Protein AF-A0A7G9Y7B1-F1 (afdb_monomer_lite)

Sequence (312 aa):
MLQRQGHFDEAEKELRRSIGIDEKIGNERGLAMTLNSLGGVLQRQGHFDEAEKELRRSIGISEKLDDERGLSMVLHSLGGVLKDQGKFDEAEKELRRSIGIREKLDDERGLSMVLHSLGGMLQRQGRFEEADETFRHSIEIGERLEDKLHLAIVHHTRGKALHAWKQFEKAAAELCESFRINESLKKRRGIDIVTPVLIKTLLTLGRADEALDYCQRALKIAPTSSHLLKLRDRLTSPKKISHGTIKRVIPNRWGYLYGFITTDDGDADIYFREGYVGSVSLSDLVVGARVEVEVEHDPTGRWRATNIRLIV

Organism: NCBI:txid2759911

Radius of gyration: 25.48 Å; chains: 1; bounding box: 46×40×79 Å

InterPro domains:
  IPR011990 Tetratricopeptide-like helical domain superfamily [G3DSA:1.25.40.10] (1-143)
  IPR011990 Tetratricopeptide-like helical domain superfamily [G3DSA:1.25.40.10] (144-230)
  IPR011990 Tetratricopeptide-like helical domain superfamily [SSF48452] (8-227)
  IPR012340 Nucleic acid-binding, OB-fold [G3DSA:2.40.50.140] (231-311)
  IPR012340 Nucleic acid-binding, OB-fold [SSF50249] (241-310)
  IPR019734 Tetratricopeptide repeat [PF13181] (201-224)
  IPR019734 Tetratricopeptide repeat [PS50005] (112-145)
  IPR019734 Tetratricopeptide repeat [SM00028] (32-65)
  IPR019734 Tetratricopeptide repeat [SM00028] (72-105)
  IPR019734 Tetratricopeptide repeat [SM00028] (112-145)
  IPR019734 Tetratricopeptide repeat [SM00028] (152-185)
  IPR019734 Tetratricopeptide repeat [SM00028] (199-225)

Structure (mmCIF, N/CA/C/O backbone):
data_AF-A0A7G9Y7B1-F1
#
_entry.id   AF-A0A7G9Y7B1-F1
#
loop_
_atom_site.group_PDB
_atom_site.id
_atom_site.type_symbol
_atom_site.label_atom_id
_atom_site.label_alt_id
_atom_site.label_comp_id
_atom_site.label_asym_id
_atom_site.label_entity_id
_atom_site.label_seq_id
_atom_site.pdbx_PDB_ins_code
_atom_site.Cartn_x
_atom_site.Cartn_y
_atom_site.Cartn_z
_atom_site.occupancy
_atom_site.B_iso_or_equiv
_atom_site.auth_seq_id
_atom_site.auth_comp_id
_atom_site.auth_asym_id
_atom_site.auth_atom_id
_atom_site.pdbx_PDB_model_num
ATOM 1 N N . MET A 1 1 ? 0.278 -20.830 1.544 1.00 53.31 1 MET A N 1
ATOM 2 C CA . MET A 1 1 ? -1.083 -20.276 1.734 1.00 53.31 1 MET A CA 1
ATOM 3 C C . MET A 1 1 ? -1.851 -21.019 2.820 1.00 53.31 1 MET A C 1
ATOM 5 O O . MET A 1 1 ? -2.310 -20.343 3.725 1.00 53.31 1 MET A O 1
ATOM 9 N N . LEU A 1 2 ? -1.890 -22.359 2.811 1.00 61.00 2 LEU A N 1
ATOM 10 C CA . LEU A 1 2 ? -2.608 -23.180 3.807 1.00 61.00 2 LEU A CA 1
ATOM 11 C C . LEU A 1 2 ? -2.314 -22.829 5.279 1.00 61.00 2 LEU A C 1
ATOM 13 O O . LEU A 1 2 ? -3.241 -22.633 6.048 1.00 61.00 2 LEU A O 1
ATOM 17 N N . GLN A 1 3 ? -1.044 -22.647 5.656 1.00 65.75 3 GLN A N 1
ATOM 18 C CA . GLN A 1 3 ? -0.681 -22.288 7.037 1.00 65.75 3 GLN A CA 1
ATOM 19 C C . GLN A 1 3 ? -1.220 -20.912 7.466 1.00 65.75 3 GLN A C 1
ATOM 21 O O . GLN A 1 3 ? -1.636 -20.730 8.601 1.00 65.75 3 GLN A O 1
ATOM 26 N N . ARG A 1 4 ? -1.242 -19.933 6.549 1.00 67.81 4 ARG A N 1
ATOM 27 C CA . ARG A 1 4 ? -1.790 -18.599 6.840 1.00 67.81 4 ARG A CA 1
ATOM 28 C C . ARG A 1 4 ? -3.303 -18.645 7.010 1.00 67.81 4 ARG A C 1
ATOM 30 O O . ARG A 1 4 ? -3.808 -17.951 7.877 1.00 67.81 4 ARG A O 1
ATOM 37 N N . GLN A 1 5 ? -3.977 -19.456 6.196 1.00 70.19 5 GLN A N 1
ATOM 38 C CA . GLN A 1 5 ? -5.416 -19.668 6.299 1.00 70.19 5 GLN A CA 1
ATOM 39 C C . GLN A 1 5 ? -5.773 -20.328 7.637 1.00 70.19 5 GLN A C 1
ATOM 41 O O . GLN A 1 5 ? -6.590 -19.786 8.366 1.00 70.19 5 GLN A O 1
ATOM 46 N N . GLY A 1 6 ? -5.057 -21.393 8.024 1.00 73.62 6 GLY A N 1
ATOM 47 C CA . GLY A 1 6 ? -5.276 -22.071 9.307 1.00 73.62 6 GLY A CA 1
ATOM 48 C C . GLY A 1 6 ? -5.118 -21.152 10.524 1.00 73.62 6 GLY A C 1
ATOM 49 O O . GLY A 1 6 ? -5.922 -21.215 11.446 1.00 73.62 6 GLY A O 1
ATOM 50 N N . HIS A 1 7 ? -4.156 -20.222 10.501 1.00 83.19 7 HIS A N 1
ATOM 51 C CA . HIS A 1 7 ? -4.017 -19.231 11.574 1.00 83.19 7 HIS A CA 1
ATOM 52 C C . HIS A 1 7 ? -5.167 -18.215 11.635 1.00 83.19 7 HIS A C 1
ATOM 54 O O . HIS A 1 7 ? -5.464 -17.712 12.717 1.00 83.19 7 HIS A O 1
ATOM 60 N N . PHE A 1 8 ? -5.798 -17.877 10.505 1.00 88.00 8 PHE A N 1
ATOM 61 C CA . PHE A 1 8 ? -6.963 -16.989 10.516 1.00 88.00 8 PHE A CA 1
ATOM 62 C C . PHE A 1 8 ? -8.204 -17.700 11.047 1.00 88.00 8 PHE A C 1
ATOM 64 O O . PHE A 1 8 ? -8.924 -17.100 11.837 1.00 88.00 8 PHE A O 1
ATOM 71 N N . ASP A 1 9 ? -8.393 -18.973 10.705 1.00 89.62 9 ASP A N 1
ATOM 72 C CA . ASP A 1 9 ? -9.524 -19.767 11.194 1.00 89.62 9 ASP A CA 1
ATOM 73 C C . ASP A 1 9 ? -9.426 -20.001 12.716 1.00 89.62 9 ASP A C 1
ATOM 75 O O . ASP A 1 9 ? -10.411 -19.874 13.447 1.00 89.62 9 ASP A O 1
ATOM 79 N N . GLU A 1 10 ? -8.218 -20.266 13.229 1.00 91.69 10 GLU A N 1
ATOM 80 C CA . GLU A 1 10 ? -7.956 -20.330 14.674 1.00 91.69 10 GLU A CA 1
ATOM 81 C C . GLU A 1 10 ? -8.205 -18.981 15.364 1.00 91.69 10 GLU A C 1
ATOM 83 O O . GLU A 1 10 ? -8.871 -18.929 16.401 1.00 91.69 10 GLU A O 1
ATOM 88 N N . ALA A 1 11 ? -7.714 -17.880 14.783 1.00 93.44 11 ALA A N 1
ATOM 89 C CA . ALA A 1 11 ? -7.926 -16.542 15.331 1.00 93.44 11 ALA A CA 1
ATOM 90 C C . ALA A 1 11 ? -9.413 -16.165 15.364 1.00 93.44 11 ALA A C 1
ATOM 92 O O . ALA A 1 11 ? -9.884 -15.622 16.361 1.00 93.44 11 ALA A O 1
ATOM 93 N N . GLU A 1 12 ? -10.164 -16.477 14.306 1.00 96.19 12 GLU A N 1
ATOM 94 C CA . GLU A 1 12 ? -11.607 -16.252 14.243 1.00 96.19 12 GLU A CA 1
ATOM 95 C C . GLU A 1 12 ? -12.329 -17.004 15.368 1.00 96.19 12 GLU A C 1
ATOM 97 O O . GLU A 1 12 ? -13.133 -16.416 16.096 1.00 96.19 12 GLU A O 1
ATOM 102 N N . LYS A 1 13 ? -12.004 -18.288 15.560 1.00 96.00 13 LYS A N 1
ATOM 103 C CA . LYS A 1 13 ? -12.598 -19.122 16.610 1.00 96.00 13 LYS A CA 1
ATOM 104 C C . LYS A 1 13 ? -12.366 -18.543 18.007 1.00 96.00 13 LYS A C 1
ATOM 106 O O . LYS A 1 13 ? -13.313 -18.451 18.792 1.00 96.00 13 LYS A O 1
ATOM 111 N N . GLU A 1 14 ? -11.136 -18.144 18.322 1.00 97.19 14 GLU A N 1
ATOM 112 C CA . GLU A 1 14 ? -10.817 -17.564 19.632 1.00 97.19 14 GLU A CA 1
ATOM 113 C C . GLU A 1 14 ? -11.477 -16.191 19.828 1.00 97.19 14 GLU A C 1
ATOM 115 O O . GLU A 1 14 ? -11.996 -15.910 20.910 1.00 97.19 14 GLU A O 1
ATOM 120 N N . LEU A 1 15 ? -11.564 -15.362 18.782 1.00 97.44 15 LEU A N 1
ATOM 121 C CA . LEU A 1 15 ? -12.273 -14.080 18.844 1.00 97.44 15 LEU A CA 1
ATOM 122 C C . LEU A 1 15 ? -13.775 -14.270 19.085 1.00 97.44 15 LEU A C 1
ATOM 124 O O . LEU A 1 15 ? -14.339 -13.605 19.951 1.00 97.44 15 LEU A O 1
ATOM 128 N N . ARG A 1 16 ? -14.423 -15.222 18.401 1.00 97.81 16 ARG A N 1
ATOM 129 C CA . ARG A 1 16 ? -15.841 -15.552 18.641 1.00 97.81 16 ARG A CA 1
ATOM 130 C C . ARG A 1 16 ? -16.079 -16.070 20.062 1.00 97.81 16 ARG A C 1
ATOM 132 O O . ARG A 1 16 ? -17.091 -15.736 20.678 1.00 97.81 16 ARG A O 1
ATOM 139 N N . ARG A 1 17 ? -15.137 -16.835 20.622 1.00 96.88 17 ARG A N 1
A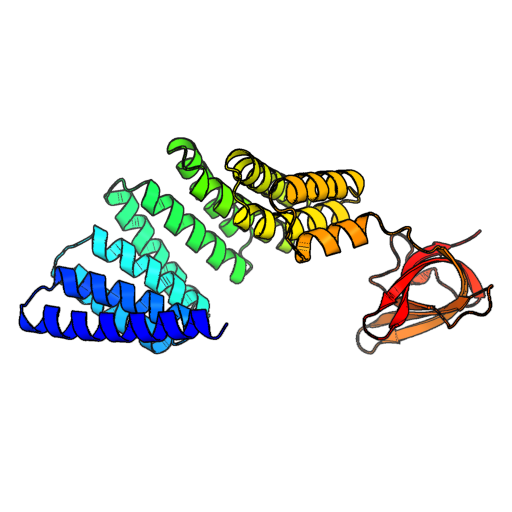TOM 140 C CA . ARG A 1 17 ? -15.185 -17.247 22.033 1.00 96.88 17 ARG A CA 1
ATOM 141 C C . ARG A 1 17 ? -15.053 -16.049 22.974 1.00 96.88 17 ARG A C 1
ATOM 143 O O . ARG A 1 17 ? -15.808 -15.974 23.940 1.00 96.88 17 ARG A O 1
ATOM 150 N N . SER A 1 18 ? -14.129 -15.128 22.693 1.00 96.38 18 SER A N 1
ATOM 151 C CA . SER A 1 18 ? -13.940 -13.909 23.488 1.00 96.38 18 SER A CA 1
ATOM 152 C C . SER A 1 18 ? -15.189 -13.030 23.474 1.00 96.38 18 SER A C 1
ATOM 154 O O . SER A 1 18 ? -15.619 -12.602 24.538 1.00 96.38 18 SER A O 1
ATOM 156 N N . ILE A 1 19 ? -15.843 -12.867 22.316 1.00 97.25 19 ILE A N 1
ATOM 157 C CA . ILE A 1 19 ? -17.134 -12.167 22.194 1.00 97.25 19 ILE A CA 1
ATOM 158 C C . ILE A 1 19 ? -18.161 -12.752 23.169 1.00 97.25 19 ILE A C 1
ATOM 160 O O . ILE A 1 19 ? -18.750 -12.018 23.957 1.00 97.25 19 ILE A O 1
ATOM 164 N N . GLY A 1 20 ? -18.327 -14.079 23.177 1.00 96.06 20 GLY A N 1
ATOM 165 C CA . GLY A 1 20 ? -19.278 -14.736 24.076 1.00 96.06 20 GLY A CA 1
ATOM 166 C C . GLY A 1 20 ? -18.917 -14.628 25.564 1.00 96.06 20 GLY A C 1
ATOM 167 O O . GLY A 1 20 ? -19.792 -14.783 26.414 1.00 96.06 20 GLY A O 1
ATOM 168 N N . ILE A 1 21 ? -17.648 -14.387 25.908 1.00 97.00 21 ILE A N 1
ATOM 169 C CA . ILE A 1 21 ? -17.223 -14.106 27.287 1.00 97.00 21 ILE A CA 1
ATOM 170 C C . ILE A 1 21 ? -17.529 -12.651 27.637 1.00 97.00 21 ILE A C 1
ATOM 172 O O . ILE A 1 21 ? -18.183 -12.420 28.652 1.00 97.00 21 ILE A O 1
ATOM 176 N N . ASP A 1 22 ? -17.114 -11.702 26.794 1.00 96.56 22 ASP A N 1
ATOM 177 C CA . ASP A 1 22 ? -17.337 -10.267 26.992 1.00 96.56 22 ASP A CA 1
ATOM 178 C C . ASP A 1 22 ? -18.834 -9.948 27.141 1.00 96.56 22 ASP A C 1
ATOM 180 O O . ASP A 1 22 ? -19.217 -9.192 28.034 1.00 96.56 22 ASP A O 1
ATOM 184 N N . GLU A 1 23 ? -19.692 -10.596 26.345 1.00 95.50 23 GLU A N 1
ATOM 185 C CA . GLU A 1 23 ? -21.154 -10.507 26.459 1.00 95.50 23 GLU A CA 1
ATOM 186 C C . GLU A 1 23 ? -21.675 -11.003 27.817 1.00 95.50 23 GLU A C 1
ATOM 188 O O . GLU A 1 23 ? -22.530 -10.359 28.422 1.00 95.50 23 GLU A O 1
ATOM 193 N N . LYS A 1 24 ? -21.156 -12.128 28.328 1.00 96.81 24 LYS A N 1
ATOM 194 C CA . LYS A 1 24 ? -21.597 -12.711 29.610 1.00 96.81 24 LYS A CA 1
ATOM 195 C C . LYS A 1 24 ? -21.188 -11.876 30.815 1.00 96.81 24 LYS A C 1
ATOM 197 O O . LYS A 1 24 ? -21.917 -11.852 31.802 1.00 96.81 24 LYS A O 1
ATOM 202 N N . ILE A 1 25 ? -20.018 -11.245 30.755 1.00 96.50 25 ILE A N 1
ATOM 203 C CA . ILE A 1 25 ? -19.483 -10.442 31.862 1.00 96.50 25 ILE A CA 1
ATOM 204 C C . ILE A 1 25 ? -19.845 -8.953 31.746 1.00 96.50 25 ILE A C 1
ATOM 206 O O . ILE A 1 25 ? -19.483 -8.179 32.627 1.00 96.50 25 ILE A O 1
ATOM 210 N N . GLY A 1 26 ? -20.534 -8.544 30.673 1.00 95.44 26 GLY A N 1
ATOM 211 C CA . GLY A 1 26 ? -20.923 -7.150 30.436 1.00 95.44 26 GLY A CA 1
ATOM 212 C C . GLY A 1 26 ? -19.754 -6.220 30.087 1.00 95.44 26 GLY A C 1
ATOM 213 O O . GLY A 1 26 ? -19.837 -5.016 30.321 1.00 95.44 26 GLY A O 1
ATOM 214 N N . ASN A 1 27 ? -18.655 -6.747 29.539 1.00 96.50 27 ASN A N 1
ATOM 215 C CA . ASN A 1 27 ? -17.491 -5.954 29.139 1.00 96.50 27 ASN A CA 1
ATOM 216 C C . ASN A 1 27 ? -17.717 -5.307 27.764 1.00 96.50 27 ASN A C 1
ATOM 218 O O . ASN A 1 27 ? -17.160 -5.743 26.758 1.00 96.50 27 ASN A O 1
ATOM 222 N N . GLU A 1 28 ? -18.545 -4.262 27.704 1.00 96.94 28 GLU A N 1
ATOM 223 C CA . GLU A 1 28 ? -18.918 -3.621 26.433 1.00 96.94 28 GLU A CA 1
ATOM 224 C C . GLU A 1 28 ? -17.702 -3.054 25.678 1.00 96.94 28 GLU A C 1
ATOM 226 O O . GLU A 1 28 ? -17.595 -3.206 24.460 1.00 96.94 28 GLU A O 1
ATOM 231 N N . ARG A 1 29 ? -16.729 -2.467 26.388 1.00 95.62 29 ARG A N 1
ATOM 232 C CA . ARG A 1 29 ? -15.517 -1.933 25.749 1.00 95.62 29 ARG A CA 1
ATOM 233 C C . ARG A 1 29 ? -14.653 -3.038 25.138 1.00 95.62 29 ARG A C 1
ATOM 235 O O . ARG A 1 29 ? -14.202 -2.899 24.001 1.00 95.62 29 ARG A O 1
ATOM 242 N N . GLY A 1 30 ? -14.437 -4.134 25.869 1.00 96.38 30 GLY A N 1
ATOM 243 C CA . GLY A 1 30 ? -13.725 -5.303 25.346 1.00 96.38 30 GLY A CA 1
ATOM 244 C C . GLY A 1 30 ? -14.455 -5.930 24.164 1.00 96.38 30 GLY A C 1
ATOM 245 O O . GLY A 1 30 ? -13.829 -6.197 23.142 1.00 96.38 30 GLY A O 1
ATOM 246 N N . LEU A 1 31 ? -15.784 -6.032 24.244 1.00 98.12 31 LEU A N 1
ATOM 247 C CA . LEU A 1 31 ? -16.619 -6.526 23.155 1.00 98.12 31 LEU A CA 1
ATOM 248 C C . LEU A 1 31 ? -16.410 -5.717 21.866 1.00 98.12 31 LEU A C 1
ATOM 250 O O . LEU A 1 31 ? -16.172 -6.311 20.817 1.00 98.12 31 LEU A O 1
ATOM 254 N N . ALA A 1 32 ? -16.430 -4.381 21.930 1.00 98.12 32 ALA A N 1
ATOM 255 C CA . ALA A 1 32 ? -16.155 -3.532 20.767 1.00 98.12 32 ALA A CA 1
ATOM 256 C C . ALA A 1 32 ? -14.756 -3.798 20.173 1.00 98.12 32 ALA A C 1
ATOM 258 O O . ALA A 1 32 ? -14.610 -4.015 18.970 1.00 98.12 32 ALA A O 1
ATOM 259 N N . MET A 1 33 ? -13.717 -3.871 21.010 1.00 97.62 33 MET A N 1
ATOM 260 C CA . MET A 1 33 ? -12.350 -4.156 20.549 1.00 97.62 33 MET A CA 1
ATOM 261 C C . MET A 1 33 ? -12.215 -5.546 19.903 1.00 97.62 33 MET A C 1
ATOM 263 O O . MET A 1 33 ? -11.528 -5.702 18.884 1.00 97.62 33 MET A O 1
ATOM 267 N N . THR A 1 34 ? -12.876 -6.554 20.472 1.00 97.88 34 THR A N 1
ATOM 268 C CA . THR A 1 34 ? -12.883 -7.927 19.958 1.00 97.88 34 THR A CA 1
ATOM 269 C C . THR A 1 34 ? -13.630 -8.010 18.626 1.00 97.88 34 THR A C 1
ATOM 271 O O . THR A 1 34 ? -13.127 -8.621 17.682 1.00 97.88 34 THR A O 1
ATOM 274 N N . LEU A 1 35 ? -14.776 -7.335 18.502 1.00 98.69 35 LEU A N 1
ATOM 275 C CA . LEU A 1 35 ? -15.540 -7.222 17.256 1.00 98.69 35 LEU A CA 1
ATOM 276 C C . LEU A 1 35 ? -14.740 -6.528 16.148 1.00 98.69 35 LEU A C 1
ATOM 278 O O . LEU A 1 35 ? -14.708 -7.014 15.018 1.00 98.69 35 LEU A O 1
ATOM 282 N N . ASN A 1 36 ? -14.023 -5.447 16.471 1.00 98.38 36 ASN A N 1
ATOM 283 C CA . ASN A 1 36 ? -13.120 -4.792 15.524 1.00 98.38 36 ASN A CA 1
ATOM 284 C C . ASN A 1 36 ? -12.029 -5.750 15.017 1.00 98.38 36 ASN A C 1
ATOM 286 O O . ASN A 1 36 ? -11.746 -5.839 13.820 1.00 98.38 36 ASN A O 1
ATOM 290 N N . SER A 1 37 ? -11.437 -6.511 15.939 1.00 98.12 37 SER A N 1
ATOM 291 C CA . SER A 1 37 ? -10.407 -7.501 15.616 1.00 98.12 37 SER A CA 1
ATOM 292 C C . SER A 1 37 ? -10.958 -8.628 14.737 1.00 98.12 37 SER A C 1
ATOM 294 O O . SER A 1 37 ? -10.293 -9.036 13.781 1.00 98.12 37 SER A O 1
ATOM 296 N N . LEU A 1 38 ? -12.183 -9.089 15.016 1.00 98.31 38 LEU A N 1
ATOM 297 C CA . LEU A 1 38 ? -12.888 -10.086 14.211 1.00 98.31 38 LEU A CA 1
ATOM 298 C C . LEU A 1 38 ? -13.158 -9.563 12.799 1.00 98.31 38 LEU A C 1
ATOM 300 O O . LEU A 1 38 ? -12.845 -10.259 11.836 1.00 98.31 38 LEU A O 1
ATOM 304 N N . GLY A 1 39 ? -13.617 -8.316 12.663 1.00 98.06 39 GLY A N 1
ATOM 305 C CA . GLY A 1 39 ? -13.779 -7.660 11.365 1.00 98.06 39 GLY A CA 1
ATOM 306 C C . GLY A 1 39 ? -12.496 -7.681 10.526 1.00 98.06 39 GLY A C 1
ATOM 307 O O . GLY A 1 39 ? -12.521 -8.054 9.355 1.00 98.06 39 GLY A O 1
ATOM 308 N N . GLY A 1 40 ? -11.343 -7.380 11.134 1.00 96.94 40 GLY A N 1
ATOM 309 C CA . GLY A 1 40 ? -10.046 -7.448 10.450 1.00 96.94 40 GLY A CA 1
ATOM 310 C C . GLY A 1 40 ? -9.590 -8.869 10.077 1.00 96.94 40 GLY A C 1
ATOM 311 O O . GLY A 1 40 ? -8.868 -9.049 9.091 1.00 96.94 40 GLY A O 1
ATOM 312 N N . VAL A 1 41 ? -9.976 -9.896 10.842 1.00 97.31 41 VAL A N 1
ATOM 313 C CA . VAL A 1 41 ? -9.720 -11.307 10.488 1.00 97.31 41 VAL A CA 1
ATOM 314 C C . VAL A 1 41 ? -10.605 -11.736 9.318 1.00 97.31 41 VAL A C 1
ATOM 316 O O . VAL A 1 41 ? -10.068 -12.205 8.313 1.00 97.31 41 VAL A O 1
ATOM 319 N N . LEU A 1 42 ? -11.907 -11.460 9.396 1.00 97.62 42 LEU A N 1
ATOM 320 C CA . LEU A 1 42 ? -12.885 -11.758 8.348 1.00 97.62 42 LEU A CA 1
ATOM 321 C C . LEU A 1 42 ? -12.528 -11.067 7.026 1.00 97.62 42 LEU A C 1
ATOM 323 O O . LEU A 1 42 ? -12.539 -11.702 5.971 1.00 97.62 42 LEU A O 1
ATOM 327 N N . GLN A 1 43 ? -12.090 -9.803 7.070 1.00 96.81 43 GLN A N 1
ATOM 328 C CA . GLN A 1 43 ? -11.582 -9.096 5.890 1.00 96.81 43 GLN A CA 1
ATOM 329 C C . GLN A 1 43 ? -10.413 -9.845 5.234 1.00 96.81 43 GLN A C 1
ATOM 331 O O . GLN A 1 43 ? -10.356 -9.958 4.011 1.00 96.81 43 GLN A O 1
ATOM 336 N N . ARG A 1 44 ? -9.471 -10.377 6.025 1.00 94.75 44 ARG A N 1
ATOM 337 C CA . ARG A 1 44 ? -8.312 -11.123 5.501 1.00 94.75 44 ARG A CA 1
ATOM 338 C C . ARG A 1 44 ? -8.678 -12.500 4.951 1.00 94.75 44 ARG A C 1
ATOM 340 O O . ARG A 1 44 ? -7.959 -12.983 4.078 1.00 94.75 44 ARG A O 1
ATOM 347 N N . GLN A 1 45 ? -9.765 -13.102 5.430 1.00 94.31 45 GLN A N 1
ATOM 348 C CA . GLN A 1 45 ? -10.350 -14.321 4.862 1.00 94.31 45 GLN A CA 1
ATOM 349 C C . GLN A 1 45 ? -11.207 -14.037 3.613 1.00 94.31 45 GLN A C 1
ATOM 351 O O . GLN A 1 45 ? -11.503 -14.962 2.864 1.00 94.31 45 GLN A O 1
ATOM 356 N N . GLY A 1 46 ? -11.564 -12.774 3.350 1.00 94.62 46 GLY A N 1
ATOM 357 C CA . GLY A 1 46 ? -12.434 -12.374 2.240 1.00 94.62 46 GLY A CA 1
ATOM 358 C C . GLY A 1 46 ? -13.930 -12.394 2.576 1.00 94.62 46 GLY A C 1
ATOM 359 O O . GLY A 1 46 ? -14.756 -12.199 1.689 1.00 94.62 46 GLY A O 1
ATOM 360 N N . HIS A 1 47 ? -14.296 -12.595 3.845 1.00 97.38 47 HIS A N 1
ATOM 361 C CA . HIS A 1 47 ? -15.678 -12.568 4.332 1.00 97.38 47 HIS A CA 1
ATOM 362 C C . HIS A 1 47 ? -16.124 -11.122 4.605 1.00 97.38 47 HIS A C 1
ATOM 364 O O . HIS A 1 47 ? -16.342 -10.720 5.749 1.00 97.38 47 HIS A O 1
ATOM 370 N N . PHE A 1 48 ? -16.200 -10.303 3.554 1.00 97.44 48 PHE A N 1
ATOM 371 C CA . PHE A 1 48 ? -16.383 -8.857 3.702 1.00 97.44 48 PHE A CA 1
ATOM 372 C C . PHE A 1 48 ? -17.734 -8.454 4.311 1.00 97.44 48 PHE A C 1
ATOM 374 O O . PHE A 1 48 ? -17.769 -7.541 5.131 1.00 97.44 48 PHE A O 1
ATOM 381 N N . ASP A 1 49 ? -18.822 -9.149 3.975 1.00 98.25 49 ASP A N 1
ATOM 382 C CA . ASP A 1 49 ? -20.157 -8.821 4.498 1.00 98.25 49 ASP A CA 1
ATOM 383 C C . ASP A 1 49 ? -20.280 -9.135 5.996 1.00 98.25 49 ASP A C 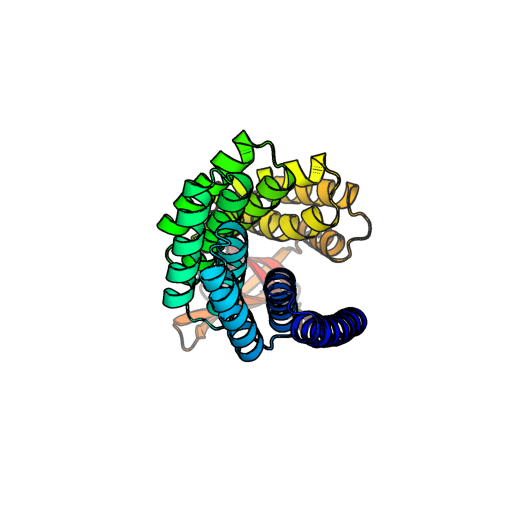1
ATOM 385 O O . ASP A 1 49 ? -20.848 -8.355 6.762 1.00 98.25 49 ASP A O 1
ATOM 389 N N . GLU A 1 50 ? -19.689 -10.249 6.442 1.00 98.25 50 GLU A N 1
ATOM 390 C CA . GLU A 1 50 ? -19.587 -10.552 7.872 1.00 98.25 50 GLU A CA 1
ATOM 391 C C . GLU A 1 50 ? -18.681 -9.543 8.583 1.00 98.25 50 GLU A C 1
ATOM 393 O O . GLU A 1 50 ? -19.041 -9.048 9.649 1.00 98.25 50 GLU A O 1
ATOM 398 N N . ALA A 1 51 ? -17.545 -9.176 7.980 1.00 98.50 51 ALA A N 1
ATOM 399 C CA . ALA A 1 51 ? -16.651 -8.168 8.542 1.00 98.50 51 ALA A CA 1
ATOM 400 C C . ALA A 1 51 ? -17.370 -6.828 8.751 1.00 98.50 51 ALA A C 1
ATOM 402 O O . ALA A 1 51 ? -17.285 -6.245 9.830 1.00 98.50 51 ALA A O 1
ATOM 403 N N . GLU A 1 52 ? -18.115 -6.358 7.747 1.00 98.69 52 GLU A N 1
ATOM 404 C CA . GLU A 1 52 ? -18.918 -5.139 7.840 1.00 98.69 52 GLU A CA 1
ATOM 405 C C . GLU A 1 52 ? -19.928 -5.221 8.992 1.00 98.69 52 GLU A C 1
ATOM 407 O O . GLU A 1 52 ? -20.028 -4.284 9.788 1.00 98.69 52 GLU A O 1
ATOM 412 N N . LYS A 1 53 ? -20.649 -6.341 9.120 1.00 98.62 53 LYS A N 1
ATOM 413 C CA . LYS A 1 53 ? -21.638 -6.541 10.186 1.00 98.62 53 LYS A CA 1
ATOM 414 C C . LYS A 1 53 ? -21.013 -6.431 11.579 1.00 98.62 53 LYS A C 1
ATOM 416 O O . LYS A 1 53 ? -21.535 -5.699 12.423 1.00 98.62 53 LYS A O 1
ATOM 421 N N . GLU A 1 54 ? -19.904 -7.126 11.821 1.00 98.56 54 GLU A N 1
ATOM 422 C CA . GLU A 1 54 ? -19.233 -7.107 13.128 1.00 98.56 54 GLU A CA 1
ATOM 423 C C . GLU A 1 54 ? -18.625 -5.726 13.435 1.00 98.56 54 GLU A C 1
ATOM 425 O O . GLU A 1 54 ? -18.716 -5.238 14.565 1.00 98.56 54 GLU A O 1
ATOM 430 N N . LEU A 1 55 ? -18.092 -5.030 12.423 1.00 98.75 55 LEU A N 1
ATOM 431 C CA . LEU A 1 55 ? -17.576 -3.666 12.573 1.00 98.75 55 LEU A CA 1
ATOM 432 C C . LEU A 1 55 ? -18.690 -2.660 12.879 1.00 98.75 55 LEU A C 1
ATOM 434 O O . LEU A 1 55 ? -18.530 -1.840 13.780 1.00 98.75 55 LEU A O 1
ATOM 438 N N . ARG A 1 56 ? -19.851 -2.747 12.215 1.00 98.75 56 ARG A N 1
ATOM 439 C CA . ARG A 1 56 ? -21.015 -1.899 12.538 1.00 98.75 56 ARG A CA 1
ATOM 440 C C . ARG A 1 56 ? -21.549 -2.167 13.945 1.00 98.75 56 ARG A C 1
ATOM 442 O O . ARG A 1 56 ? -21.944 -1.228 14.633 1.00 98.75 56 ARG A O 1
ATOM 449 N N . ARG A 1 57 ? -21.501 -3.418 14.413 1.00 98.56 57 ARG A N 1
ATOM 450 C CA . ARG A 1 57 ? -21.818 -3.752 15.808 1.00 98.56 57 ARG A CA 1
ATOM 451 C C . ARG A 1 57 ? -20.842 -3.081 16.780 1.00 98.56 57 ARG A C 1
ATOM 453 O O . ARG A 1 57 ? -21.277 -2.499 17.770 1.00 98.56 57 ARG A O 1
ATOM 460 N N . SER A 1 58 ? -19.544 -3.117 16.482 1.00 98.62 58 SER A N 1
ATOM 461 C CA . SER A 1 58 ? -18.531 -2.411 17.272 1.00 98.62 58 SER A CA 1
ATOM 462 C C . SER A 1 58 ? -18.727 -0.891 17.257 1.00 98.62 58 SER A C 1
ATOM 464 O O . SER A 1 58 ? -18.546 -0.279 18.304 1.00 98.62 58 SER A O 1
ATOM 466 N N . ILE A 1 59 ? -19.119 -0.286 16.126 1.00 98.69 59 ILE A N 1
ATOM 467 C CA . ILE A 1 59 ? -19.454 1.150 16.042 1.00 98.69 59 ILE A CA 1
ATOM 468 C C . ILE A 1 59 ? -20.550 1.495 17.044 1.00 98.69 59 ILE A C 1
ATOM 470 O O . ILE A 1 59 ? -20.348 2.380 17.868 1.00 98.69 59 ILE A O 1
ATOM 474 N N . GLY A 1 60 ? -21.672 0.767 17.016 1.00 98.56 60 GLY A N 1
ATOM 475 C CA . GLY A 1 60 ? -22.806 1.057 17.896 1.00 98.56 60 GLY A CA 1
ATOM 476 C C . GLY A 1 60 ? -22.455 0.955 19.383 1.00 98.56 60 GLY A C 1
ATOM 477 O O . GLY A 1 60 ? -22.940 1.744 20.189 1.00 98.56 60 GLY A O 1
ATOM 478 N N . ILE A 1 61 ? -21.568 0.025 19.754 1.00 98.56 61 ILE A N 1
ATOM 479 C CA . ILE A 1 61 ? -21.077 -0.079 21.133 1.00 98.56 61 ILE A CA 1
ATOM 480 C C . ILE A 1 61 ? -20.156 1.098 21.477 1.00 98.56 61 ILE A C 1
ATOM 482 O O . ILE A 1 61 ? -20.327 1.709 22.527 1.00 98.56 61 ILE A O 1
ATOM 486 N N . SER A 1 62 ? -19.200 1.446 20.610 1.00 98.50 62 SER A N 1
ATOM 487 C CA . SER A 1 62 ? -18.307 2.586 20.852 1.00 98.50 62 SER A CA 1
ATOM 488 C C . SER A 1 62 ? -19.062 3.915 20.939 1.00 98.50 62 SER A C 1
ATOM 490 O O . SER A 1 62 ? -18.718 4.734 21.783 1.00 98.50 62 SER A O 1
ATOM 492 N N . GLU A 1 63 ? -20.105 4.111 20.125 1.00 98.31 63 GLU A N 1
ATOM 493 C CA . GLU A 1 63 ? -20.999 5.275 20.199 1.00 98.31 63 GLU A CA 1
ATOM 494 C C . GLU A 1 63 ? -21.783 5.304 21.514 1.00 98.31 63 GLU A C 1
ATOM 496 O O . GLU A 1 63 ? -21.822 6.335 22.171 1.00 98.31 63 GLU A O 1
ATOM 501 N N . LYS A 1 64 ? -22.353 4.171 21.947 1.00 98.25 64 LYS A N 1
ATOM 502 C CA . LYS A 1 64 ? -23.070 4.075 23.231 1.00 98.25 64 LYS A CA 1
ATOM 503 C C . LYS A 1 64 ? -22.179 4.404 24.436 1.00 98.25 64 LYS A C 1
ATOM 505 O O . LYS A 1 64 ? -22.673 4.900 25.444 1.00 98.25 64 LYS A O 1
ATOM 510 N N . LEU A 1 65 ? -20.893 4.070 24.350 1.00 97.88 65 LEU A N 1
ATOM 511 C CA . LEU A 1 65 ? -19.909 4.284 25.413 1.00 97.88 65 LEU A CA 1
ATOM 512 C C . LEU A 1 65 ? -19.209 5.649 25.344 1.00 97.88 65 LEU A C 1
ATOM 514 O O . LEU A 1 65 ? -18.345 5.901 26.183 1.00 97.88 65 LEU A O 1
ATOM 518 N N . ASP A 1 66 ? -19.504 6.474 24.334 1.00 97.69 66 ASP A N 1
ATOM 519 C CA . ASP A 1 66 ? -18.747 7.691 24.014 1.00 97.69 66 ASP A CA 1
ATOM 520 C C . ASP A 1 66 ? -17.218 7.443 23.890 1.00 97.69 66 ASP A C 1
ATOM 522 O O . ASP A 1 66 ? -16.391 8.315 24.165 1.00 97.69 66 ASP A O 1
ATOM 526 N N . ASP A 1 67 ? -16.802 6.241 23.456 1.00 97.75 67 ASP A N 1
ATOM 527 C CA . ASP A 1 67 ? -15.387 5.893 23.241 1.00 97.75 67 ASP A CA 1
ATOM 528 C C . ASP A 1 67 ? -14.925 6.404 21.871 1.00 97.75 67 ASP A C 1
ATOM 530 O O . ASP A 1 67 ? -14.802 5.640 20.911 1.00 97.75 67 ASP A O 1
ATOM 534 N N . GLU A 1 68 ? -14.661 7.710 21.771 1.00 97.88 68 GLU A N 1
ATOM 535 C CA . GLU A 1 68 ? -14.236 8.359 20.521 1.00 97.88 68 GLU A CA 1
ATOM 536 C C . GLU A 1 68 ? -12.983 7.703 19.922 1.00 97.88 68 GLU A C 1
ATOM 538 O O . GLU A 1 68 ? -12.889 7.486 18.710 1.00 97.88 68 GLU A O 1
ATOM 543 N N . ARG A 1 69 ? -12.026 7.306 20.770 1.00 96.94 69 ARG A N 1
ATOM 544 C CA . ARG A 1 69 ? -10.809 6.634 20.309 1.00 96.94 69 ARG A CA 1
ATOM 545 C C . ARG A 1 69 ? -11.138 5.271 19.700 1.00 96.94 69 ARG A C 1
ATOM 547 O O . ARG A 1 69 ? -10.681 4.988 18.592 1.00 96.94 69 ARG A O 1
ATOM 554 N N . GLY A 1 70 ? -11.937 4.453 20.389 1.00 97.25 70 GLY A N 1
ATOM 555 C CA . GLY A 1 70 ? -12.438 3.168 19.885 1.00 97.25 70 GLY A CA 1
ATOM 556 C C . GLY A 1 70 ? -13.215 3.310 18.576 1.00 97.25 70 GLY A C 1
ATOM 557 O O . GLY A 1 70 ? -12.930 2.608 17.602 1.00 97.25 70 GLY A O 1
ATOM 558 N N . LEU A 1 71 ? -14.114 4.293 18.526 1.00 98.69 71 LEU A N 1
ATOM 559 C CA . LEU A 1 71 ? -14.921 4.621 17.360 1.00 98.69 71 LEU A CA 1
ATOM 560 C C . LEU A 1 71 ? -14.047 4.982 16.151 1.00 98.69 71 LEU A C 1
ATOM 562 O O . LEU A 1 71 ? -14.233 4.427 15.073 1.00 98.69 71 LEU A O 1
ATOM 566 N N . SER A 1 72 ? -13.035 5.839 16.313 1.00 98.44 72 SER A N 1
ATOM 567 C CA . SER A 1 72 ? -12.133 6.185 15.203 1.00 98.44 72 SER A CA 1
ATOM 568 C C . SER A 1 72 ? -11.394 4.963 14.629 1.00 98.44 72 SER A C 1
ATOM 570 O O . SER A 1 72 ? -11.260 4.821 13.414 1.00 98.44 72 SER A O 1
ATOM 572 N N . MET A 1 73 ? -10.955 4.029 15.481 1.00 98.31 73 MET A N 1
ATOM 573 C CA . MET A 1 73 ? -10.255 2.818 15.037 1.00 98.31 73 MET A CA 1
ATOM 574 C C . MET A 1 73 ? -11.168 1.879 14.246 1.00 98.31 73 MET A C 1
ATOM 576 O O . MET A 1 73 ? -10.741 1.301 13.241 1.00 98.31 73 MET A O 1
ATOM 580 N N . VAL A 1 74 ? -12.419 1.724 14.682 1.00 98.56 74 VAL A N 1
ATOM 581 C CA . VAL A 1 74 ? -13.359 0.834 14.001 1.00 98.56 74 VAL A CA 1
ATOM 582 C C . VAL A 1 74 ? -13.863 1.446 12.689 1.00 98.56 74 VAL A C 1
ATOM 584 O O . VAL A 1 74 ? -14.001 0.732 11.701 1.00 98.56 74 VAL A O 1
ATOM 587 N N . LEU A 1 75 ? -14.061 2.770 12.639 1.00 98.88 75 LEU A N 1
ATOM 588 C CA . LEU A 1 75 ? -14.435 3.498 11.422 1.00 98.88 75 LEU A CA 1
ATOM 589 C C . LEU A 1 75 ? -13.362 3.366 10.341 1.00 98.88 75 LEU A C 1
ATOM 591 O O . LEU A 1 75 ? -13.667 3.097 9.180 1.00 98.88 75 LEU A O 1
ATOM 595 N N . HIS A 1 76 ? -12.090 3.478 10.734 1.00 98.69 76 HIS A N 1
ATOM 596 C CA . HIS A 1 76 ? -10.962 3.218 9.843 1.00 98.69 76 HIS A CA 1
ATOM 597 C C . HIS A 1 76 ? -10.994 1.786 9.289 1.00 98.69 76 HIS A C 1
ATOM 599 O O . HIS A 1 76 ? -10.845 1.582 8.081 1.00 98.69 76 HIS A O 1
ATOM 605 N N . SER A 1 77 ? -11.244 0.801 10.153 1.00 98.62 77 SER A N 1
ATOM 606 C CA . SER A 1 77 ? -11.325 -0.611 9.759 1.00 98.62 77 SER A CA 1
ATOM 607 C C . SER A 1 77 ? -12.504 -0.871 8.811 1.00 98.62 77 SER A C 1
ATOM 609 O O . SER A 1 77 ? -12.329 -1.522 7.779 1.00 98.62 77 SER A O 1
ATOM 611 N N . LEU A 1 78 ? -13.673 -0.284 9.092 1.00 98.81 78 LEU A N 1
ATOM 612 C CA . LEU A 1 78 ? -14.855 -0.356 8.233 1.00 98.81 78 LEU A CA 1
ATOM 613 C C . LEU A 1 78 ? -14.603 0.287 6.867 1.00 98.81 78 LEU A C 1
ATOM 615 O O . LEU A 1 78 ? -14.909 -0.326 5.848 1.00 98.81 78 LEU A O 1
ATOM 619 N N . GLY A 1 79 ? -13.964 1.458 6.818 1.00 98.31 79 GLY A N 1
ATOM 620 C CA . GLY A 1 79 ? -13.555 2.081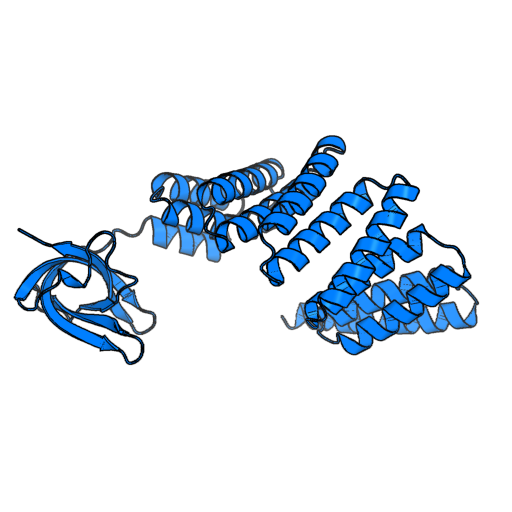 5.557 1.00 98.31 79 GLY A CA 1
ATOM 621 C C . GLY A 1 79 ? -12.649 1.173 4.715 1.00 98.31 79 GLY A C 1
ATOM 622 O O . GLY A 1 79 ? -12.781 1.102 3.492 1.00 98.31 79 GLY A O 1
ATOM 623 N N . GLY A 1 80 ? -11.766 0.408 5.366 1.00 97.62 80 GLY A N 1
ATOM 624 C CA . GLY A 1 80 ? -10.956 -0.624 4.718 1.00 97.62 80 GLY A CA 1
ATOM 625 C C . GLY A 1 80 ? -11.788 -1.740 4.078 1.00 97.62 80 GLY A C 1
ATOM 626 O O . GLY A 1 80 ? -11.535 -2.077 2.918 1.00 97.62 80 GLY A O 1
ATOM 627 N N . VAL A 1 81 ? -12.769 -2.278 4.811 1.00 98.38 81 VAL A N 1
ATOM 628 C CA . VAL A 1 81 ? -13.679 -3.344 4.349 1.00 98.38 81 VAL A CA 1
ATOM 629 C C . VAL A 1 81 ? -14.573 -2.861 3.206 1.00 98.38 81 VAL A C 1
ATOM 631 O O . VAL A 1 81 ? -14.612 -3.499 2.156 1.00 98.38 81 VAL A O 1
ATOM 634 N N . LEU A 1 82 ? -15.207 -1.696 3.358 1.00 98.38 82 LEU A N 1
ATOM 635 C CA . LEU A 1 82 ? -16.083 -1.095 2.347 1.00 98.38 82 LEU A CA 1
ATOM 636 C C . LEU A 1 82 ? -15.337 -0.843 1.028 1.00 98.38 82 LEU A C 1
ATOM 638 O O . LEU A 1 82 ? -15.842 -1.147 -0.053 1.00 98.38 82 LEU A O 1
ATOM 642 N N . LYS A 1 83 ? -14.085 -0.370 1.098 1.00 96.56 83 LYS A N 1
ATOM 643 C CA . LYS A 1 83 ? -13.212 -0.211 -0.078 1.00 96.56 83 LYS A CA 1
ATOM 644 C C . LYS A 1 83 ? -12.928 -1.547 -0.774 1.00 96.56 83 LYS A C 1
ATOM 646 O O . LYS A 1 83 ? -12.816 -1.575 -1.999 1.00 96.56 83 LYS A O 1
ATOM 651 N N . ASP A 1 84 ? -12.770 -2.643 -0.034 1.00 95.56 84 ASP A N 1
ATOM 652 C CA . ASP A 1 84 ? -12.542 -3.966 -0.631 1.00 95.56 84 ASP A CA 1
ATOM 653 C C . ASP A 1 84 ? -13.829 -4.585 -1.211 1.00 95.56 84 ASP A C 1
ATOM 655 O O . ASP A 1 84 ? -13.741 -5.333 -2.182 1.00 95.56 84 ASP A O 1
ATOM 659 N N . GLN A 1 85 ? -15.009 -4.181 -0.726 1.00 95.75 85 GLN A N 1
ATOM 660 C CA . GLN A 1 85 ? -16.309 -4.456 -1.362 1.00 95.75 85 GLN A CA 1
ATOM 661 C C . GLN A 1 85 ? -16.601 -3.556 -2.581 1.00 95.75 85 GLN A C 1
ATOM 663 O O . GLN A 1 85 ? -17.579 -3.781 -3.288 1.00 95.75 85 GLN A O 1
ATOM 668 N N . GLY A 1 86 ? -15.795 -2.517 -2.827 1.00 94.75 86 GLY A N 1
ATOM 669 C CA . GLY A 1 86 ? -16.051 -1.519 -3.874 1.00 94.75 86 GLY A CA 1
ATOM 670 C C . GLY A 1 86 ? -17.106 -0.463 -3.509 1.00 94.75 86 GLY A C 1
ATOM 671 O O . GLY A 1 86 ? -17.484 0.337 -4.363 1.00 94.75 86 GLY A O 1
ATOM 672 N N . LYS A 1 87 ? -17.555 -0.413 -2.248 1.00 97.56 87 LYS A N 1
ATOM 673 C CA . LYS A 1 87 ? -18.472 0.607 -1.709 1.00 97.56 87 LYS A CA 1
ATOM 674 C C . LYS A 1 87 ? -17.705 1.889 -1.374 1.00 97.56 87 LYS A C 1
ATOM 676 O O . LYS A 1 87 ? -17.527 2.249 -0.211 1.00 97.56 87 LYS A O 1
ATOM 681 N N . PHE A 1 88 ? -17.167 2.544 -2.398 1.00 95.88 88 PHE A N 1
ATOM 682 C CA . PHE A 1 88 ? -16.188 3.616 -2.208 1.00 95.88 88 PHE A CA 1
ATOM 683 C C . PHE A 1 88 ? -16.750 4.866 -1.514 1.00 95.88 88 PHE A C 1
ATOM 685 O O . PHE A 1 88 ? -16.069 5.416 -0.654 1.00 95.88 88 PHE A O 1
ATOM 692 N N . ASP A 1 89 ? -17.987 5.272 -1.812 1.00 96.94 89 ASP A N 1
ATOM 693 C CA . ASP A 1 89 ? -18.592 6.467 -1.200 1.00 96.94 89 ASP A CA 1
ATOM 694 C C . ASP A 1 89 ? -18.850 6.267 0.301 1.00 96.94 89 ASP A C 1
ATOM 696 O O . ASP A 1 89 ? -18.573 7.147 1.120 1.00 96.94 89 ASP A O 1
ATOM 700 N N . GLU A 1 90 ? -19.318 5.075 0.689 1.00 98.06 90 GLU A N 1
ATOM 701 C CA . GLU A 1 90 ? -19.446 4.707 2.101 1.00 98.06 90 GLU A CA 1
ATOM 702 C C . GLU A 1 90 ? -18.066 4.644 2.769 1.00 98.06 90 GLU A C 1
ATOM 704 O O . GLU A 1 90 ? -17.886 5.185 3.858 1.00 98.06 90 GLU A O 1
ATOM 709 N N . ALA A 1 91 ? -17.066 4.052 2.105 1.00 98.12 91 ALA A N 1
ATOM 710 C CA . ALA A 1 91 ? -15.705 3.991 2.632 1.00 98.12 91 ALA A CA 1
ATOM 711 C C . ALA A 1 91 ? -15.123 5.388 2.892 1.00 98.12 91 ALA A C 1
ATOM 713 O O . ALA A 1 91 ? -14.530 5.618 3.946 1.00 98.12 91 ALA A O 1
ATOM 714 N N . GLU A 1 92 ? -15.299 6.328 1.958 1.00 98.25 92 GLU A N 1
ATOM 715 C CA . GLU A 1 92 ? -14.850 7.711 2.121 1.00 98.25 92 GLU A CA 1
ATOM 716 C C . GLU A 1 92 ? -15.518 8.378 3.319 1.00 98.25 92 GLU A C 1
ATOM 718 O O . GLU A 1 92 ? -14.833 8.998 4.135 1.00 98.25 92 GLU A O 1
ATOM 723 N N . LYS A 1 93 ? -16.839 8.220 3.454 1.00 98.50 93 LYS A N 1
ATOM 724 C CA . LYS A 1 93 ? -17.599 8.782 4.571 1.00 98.50 93 LYS A CA 1
ATOM 725 C C . LYS A 1 93 ? -17.060 8.296 5.917 1.00 98.50 93 LYS A C 1
ATOM 727 O O . LYS A 1 93 ? -16.791 9.119 6.793 1.00 98.50 93 LYS A O 1
ATOM 732 N N . GLU A 1 94 ? -16.862 6.987 6.078 1.00 98.62 94 GLU A N 1
ATOM 733 C CA . GLU A 1 94 ? -16.372 6.424 7.343 1.00 98.62 94 GLU A CA 1
ATOM 734 C C . GLU A 1 94 ? -14.907 6.813 7.621 1.00 98.62 94 GLU A C 1
ATOM 736 O O . GLU A 1 94 ? -14.558 7.150 8.756 1.00 98.62 94 GLU A O 1
ATOM 741 N N . LEU A 1 95 ? -14.047 6.869 6.593 1.00 98.69 95 LEU A N 1
ATOM 742 C CA . LEU A 1 95 ? -12.661 7.335 6.740 1.00 98.69 95 LEU A CA 1
ATOM 743 C C . LEU A 1 95 ? -12.591 8.818 7.128 1.00 98.69 95 LEU A C 1
ATOM 745 O O . LEU A 1 95 ? -11.834 9.171 8.031 1.00 98.69 95 LEU A O 1
ATOM 749 N N . ARG A 1 96 ? -13.402 9.687 6.511 1.00 98.69 96 ARG A N 1
ATOM 750 C CA . ARG A 1 96 ? -13.475 11.114 6.873 1.00 98.69 96 ARG A CA 1
ATOM 751 C C . ARG A 1 96 ? -14.024 11.322 8.280 1.00 98.69 96 ARG A C 1
ATOM 753 O O . ARG A 1 96 ? -13.511 12.164 9.012 1.00 98.69 96 ARG A O 1
ATOM 760 N N . ARG A 1 97 ? -15.002 10.514 8.700 1.00 98.62 97 ARG A N 1
ATOM 761 C CA . ARG A 1 97 ? -15.478 10.507 10.090 1.00 98.62 97 ARG A CA 1
ATOM 762 C C . ARG A 1 97 ? -14.358 10.115 11.059 1.00 98.62 97 ARG A C 1
ATOM 764 O O . ARG A 1 97 ? -14.183 10.772 12.081 1.00 98.62 97 ARG A O 1
ATOM 771 N N . SER A 1 98 ? -13.564 9.094 10.726 1.00 98.75 98 SER A N 1
ATOM 772 C CA . SER A 1 98 ? -12.387 8.733 11.524 1.00 98.75 98 SER A CA 1
ATOM 773 C C . SER A 1 98 ? -11.337 9.847 11.567 1.00 98.75 98 SER A C 1
ATOM 775 O O . SER A 1 98 ? -10.721 10.011 12.617 1.00 98.75 98 SER A O 1
ATOM 777 N N . ILE A 1 99 ? -11.105 10.571 10.466 1.00 98.75 99 ILE A N 1
ATOM 778 C CA . ILE A 1 99 ? -10.167 11.705 10.414 1.00 98.75 99 ILE A CA 1
ATOM 779 C C . ILE A 1 99 ? -10.598 12.786 11.405 1.00 98.75 99 ILE A C 1
ATOM 781 O O . ILE A 1 99 ? -9.821 13.109 12.298 1.00 98.75 99 ILE A O 1
ATOM 785 N N . GLY A 1 100 ? -11.852 13.245 11.332 1.00 98.62 100 GLY A N 1
ATOM 786 C CA . GLY A 1 100 ? -12.340 14.317 12.208 1.00 98.62 100 GLY A CA 1
ATOM 787 C C . GLY A 1 100 ? -12.269 13.968 13.699 1.00 98.62 100 GLY A C 1
ATOM 788 O O . GLY A 1 100 ? -11.944 14.818 14.524 1.00 98.62 100 GLY A O 1
ATOM 789 N N . ILE A 1 101 ? -12.505 12.700 14.063 1.00 98.69 101 ILE A N 1
ATOM 790 C CA . ILE A 1 101 ? -12.332 12.254 15.454 1.00 98.69 101 ILE A CA 1
ATOM 791 C C . ILE A 1 101 ? -10.854 12.282 15.865 1.00 98.69 101 ILE A C 1
ATOM 793 O O . ILE A 1 101 ? -10.534 12.720 16.964 1.00 98.69 101 ILE A O 1
ATOM 797 N N . ARG 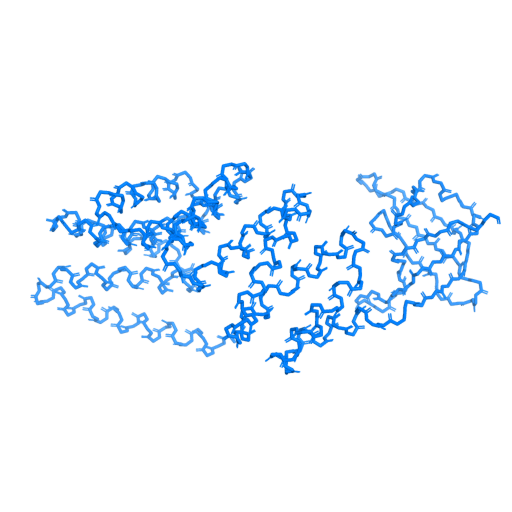A 1 102 ? -9.935 11.823 15.008 1.00 98.38 102 ARG A N 1
ATOM 798 C CA . ARG A 1 102 ? -8.502 11.800 15.345 1.00 98.38 102 ARG A CA 1
ATOM 799 C C . ARG A 1 102 ? -7.885 13.192 15.409 1.00 98.38 102 ARG A C 1
ATOM 801 O O . ARG A 1 102 ? -7.031 13.403 16.260 1.00 98.38 102 ARG A O 1
ATOM 808 N N . GLU A 1 103 ? -8.350 14.122 14.577 1.00 98.25 103 GLU A N 1
ATOM 809 C CA . GLU A 1 103 ? -8.014 15.546 14.682 1.00 98.25 103 GLU A CA 1
ATOM 810 C C . GLU A 1 103 ? -8.474 16.114 16.028 1.00 98.25 103 GLU A C 1
ATOM 812 O O . GLU A 1 103 ? -7.678 16.716 16.736 1.00 98.25 103 GLU A O 1
ATOM 817 N N . LYS A 1 104 ? -9.722 15.850 16.441 1.00 98.25 104 LYS A N 1
ATOM 818 C CA . LYS A 1 104 ? -10.243 16.286 17.749 1.00 98.25 104 LYS A CA 1
ATOM 819 C C . LYS A 1 104 ? -9.451 15.715 18.936 1.00 98.25 104 LYS A C 1
ATOM 821 O O . LYS A 1 104 ? -9.367 16.356 19.978 1.00 98.25 104 LYS A O 1
ATOM 826 N N . LEU A 1 105 ? -8.927 14.497 18.798 1.00 97.88 105 LEU A N 1
ATOM 827 C CA . LEU A 1 105 ? -8.161 13.804 19.837 1.00 97.88 105 LEU A CA 1
ATOM 828 C C . LEU A 1 105 ? -6.652 14.105 19.801 1.00 97.88 105 LEU A C 1
ATOM 830 O O . LEU A 1 105 ? -5.922 13.504 20.590 1.00 97.88 105 LEU A O 1
ATOM 834 N N . ASP A 1 106 ? -6.183 14.952 18.877 1.00 97.75 106 ASP A N 1
ATOM 835 C CA . ASP A 1 106 ? -4.757 15.197 18.611 1.00 97.75 106 ASP A CA 1
ATOM 836 C C . ASP A 1 106 ? -3.946 13.896 18.380 1.00 97.75 106 ASP A C 1
ATOM 838 O O . ASP A 1 106 ? -2.757 13.793 18.689 1.00 97.75 106 ASP A O 1
ATOM 842 N N . ASP A 1 107 ? -4.582 12.859 17.820 1.00 97.88 107 ASP A N 1
ATOM 843 C CA . ASP A 1 107 ? -3.939 11.578 17.512 1.00 97.88 107 ASP A CA 1
ATOM 844 C C . ASP A 1 107 ? -3.274 11.631 16.132 1.00 97.88 107 ASP A C 1
ATOM 846 O O . ASP A 1 107 ? -3.746 11.031 15.161 1.00 97.88 107 ASP A O 1
ATOM 850 N N . GLU A 1 108 ? -2.155 12.353 16.046 1.00 97.88 108 GLU A N 1
ATOM 851 C CA . GLU A 1 108 ? -1.403 12.553 14.801 1.00 97.88 108 GLU A CA 1
ATOM 852 C C . GLU A 1 108 ? -1.006 11.228 14.140 1.00 97.88 108 GLU A C 1
ATOM 854 O O . GLU A 1 108 ? -1.141 11.041 12.927 1.00 97.88 108 GLU A O 1
ATOM 859 N N . ARG A 1 109 ? -0.549 10.260 14.942 1.00 97.25 109 ARG A N 1
ATOM 860 C CA . ARG A 1 109 ? -0.138 8.955 14.418 1.00 97.25 109 ARG A CA 1
ATOM 861 C C . ARG A 1 109 ? -1.320 8.215 13.811 1.00 97.25 109 ARG A C 1
ATOM 863 O O . ARG A 1 109 ? -1.203 7.609 12.750 1.00 97.25 109 ARG A O 1
ATOM 870 N N . GLY A 1 110 ? -2.459 8.241 14.488 1.00 97.31 110 GLY A N 1
ATOM 871 C CA . GLY A 1 110 ? -3.695 7.710 13.959 1.00 97.31 110 GLY A CA 1
ATOM 872 C C . GLY A 1 110 ? -4.135 8.401 12.672 1.00 97.31 110 GLY A C 1
ATOM 873 O O . GLY A 1 110 ? -4.507 7.732 11.709 1.00 97.31 110 GLY A O 1
ATOM 874 N N . LEU A 1 111 ? -4.094 9.732 12.665 1.00 98.62 111 LEU A N 1
ATOM 875 C CA . LEU A 1 111 ? -4.508 10.568 11.546 1.00 98.62 111 LEU A CA 1
ATOM 876 C C . LEU A 1 111 ? -3.710 10.231 10.281 1.00 98.62 111 LEU A C 1
ATOM 878 O O . LEU A 1 111 ? -4.304 9.987 9.230 1.00 98.62 111 LEU A O 1
ATOM 882 N N . SER A 1 112 ? -2.385 10.106 10.390 1.00 98.44 112 SER A N 1
ATOM 883 C CA . SER A 1 112 ? -1.528 9.753 9.252 1.00 98.44 112 SER A CA 1
ATOM 884 C C . SER A 1 112 ? -1.876 8.383 8.649 1.00 98.44 112 SER A C 1
ATOM 886 O O . SER A 1 112 ? -1.923 8.233 7.427 1.00 98.44 112 SER A O 1
ATOM 888 N N . MET A 1 113 ? -2.216 7.388 9.476 1.00 98.25 113 MET A N 1
ATOM 889 C CA . MET A 1 113 ? -2.635 6.061 9.002 1.00 98.25 113 MET A CA 1
ATOM 890 C C . MET A 1 113 ? -3.985 6.084 8.267 1.00 98.25 113 MET A C 1
ATOM 892 O O . MET A 1 113 ? -4.168 5.372 7.270 1.00 98.25 113 MET A O 1
ATOM 896 N N . VAL A 1 114 ? -4.941 6.891 8.738 1.00 98.50 114 VAL A N 1
ATOM 897 C CA . VAL A 1 114 ? -6.258 7.013 8.089 1.00 98.50 114 VAL A CA 1
ATOM 898 C C . VAL A 1 114 ? -6.140 7.787 6.779 1.00 98.50 114 VAL A C 1
ATOM 900 O O . VAL A 1 114 ? -6.702 7.350 5.776 1.00 98.50 114 VAL A O 1
ATOM 903 N N . LEU A 1 115 ? -5.346 8.862 6.744 1.00 98.81 115 LEU A N 1
ATOM 904 C CA . LEU A 1 115 ? -5.036 9.603 5.517 1.00 98.81 115 LEU A CA 1
ATOM 905 C C . LEU A 1 115 ? -4.376 8.699 4.470 1.00 98.81 115 LEU A C 1
ATOM 907 O O . LEU A 1 115 ? -4.816 8.661 3.324 1.00 98.81 115 LEU A O 1
ATOM 911 N N . HIS A 1 116 ? -3.393 7.880 4.856 1.00 98.50 116 HIS A N 1
ATOM 912 C CA . HIS A 1 116 ? -2.811 6.878 3.953 1.00 98.50 116 HIS A CA 1
ATOM 913 C C . HIS A 1 116 ? -3.873 5.932 3.367 1.00 98.50 116 HIS A C 1
ATOM 915 O O . HIS A 1 116 ? -3.858 5.634 2.170 1.00 98.50 116 HIS A O 1
ATOM 921 N N . SER A 1 117 ? -4.832 5.496 4.185 1.00 98.00 117 SER A N 1
ATOM 922 C CA . SER A 1 117 ? -5.919 4.616 3.737 1.00 98.00 117 SER A CA 1
ATOM 923 C C . SER A 1 117 ? -6.902 5.326 2.802 1.00 98.00 117 SER A C 1
ATOM 925 O O . SER A 1 117 ? -7.317 4.735 1.801 1.00 98.00 117 SER A O 1
ATOM 927 N N . LEU A 1 118 ? -7.222 6.592 3.083 1.00 98.62 118 LEU A N 1
ATOM 928 C CA . LEU A 1 118 ? -8.054 7.441 2.233 1.00 98.62 118 LEU A CA 1
ATOM 929 C C . LEU A 1 118 ? -7.388 7.693 0.877 1.00 98.62 118 LEU A C 1
ATOM 931 O O . LEU A 1 118 ? -8.023 7.468 -0.149 1.00 98.62 118 LEU A O 1
ATOM 935 N N . GLY A 1 119 ? -6.097 8.038 0.844 1.00 98.12 119 GLY A N 1
ATOM 936 C CA . GLY A 1 119 ? -5.350 8.211 -0.406 1.00 98.12 119 GLY A CA 1
ATOM 937 C C . GLY A 1 119 ? -5.356 6.942 -1.266 1.00 98.12 119 GLY A C 1
ATOM 938 O O . GLY A 1 119 ? -5.580 6.994 -2.476 1.00 98.12 119 GLY A O 1
ATOM 939 N N . GLY A 1 120 ? -5.205 5.767 -0.642 1.00 95.88 120 GLY A N 1
ATOM 940 C CA . GLY A 1 120 ? -5.313 4.482 -1.339 1.00 95.88 120 GLY A CA 1
ATOM 941 C C . GLY A 1 120 ? -6.714 4.193 -1.895 1.00 95.88 120 GLY A C 1
ATOM 942 O O . GLY A 1 120 ? -6.836 3.555 -2.942 1.00 95.88 120 GLY A O 1
ATOM 943 N N . MET A 1 121 ? -7.766 4.654 -1.215 1.00 97.00 121 MET A N 1
ATOM 944 C CA . MET A 1 121 ? -9.156 4.546 -1.669 1.00 97.00 121 MET A CA 1
ATOM 945 C C . MET A 1 121 ? -9.419 5.482 -2.860 1.00 97.00 121 MET A C 1
ATOM 947 O O . MET A 1 121 ? -9.835 5.006 -3.916 1.00 97.00 121 MET A O 1
ATOM 951 N N . LEU A 1 122 ? -9.061 6.765 -2.741 1.00 97.69 122 LEU A N 1
ATOM 952 C CA . LEU A 1 122 ? -9.195 7.775 -3.802 1.00 97.69 122 LEU A CA 1
ATOM 953 C C . LEU A 1 122 ? -8.475 7.346 -5.089 1.00 97.69 122 LEU A C 1
ATOM 955 O O . LEU A 1 122 ? -9.025 7.419 -6.189 1.00 97.69 122 LEU A O 1
ATOM 959 N N . GLN A 1 123 ? -7.274 6.778 -4.949 1.00 95.25 123 GLN A N 1
ATOM 960 C CA . GLN A 1 123 ? -6.511 6.222 -6.065 1.00 95.25 123 GLN A CA 1
ATOM 961 C C . GLN A 1 123 ? -7.238 5.070 -6.776 1.00 95.25 123 GLN A C 1
ATOM 963 O O . GLN A 1 123 ? -7.104 4.928 -7.993 1.00 95.25 123 GLN A O 1
ATOM 968 N N . ARG A 1 124 ? -7.995 4.227 -6.058 1.00 92.31 124 ARG A N 1
ATOM 969 C CA . ARG A 1 124 ? -8.804 3.161 -6.680 1.00 92.31 124 ARG A CA 1
ATOM 970 C C . ARG A 1 124 ? -9.998 3.717 -7.458 1.00 92.31 124 ARG A C 1
ATOM 972 O O . ARG A 1 124 ? -10.382 3.099 -8.445 1.00 92.31 124 ARG A O 1
ATOM 979 N N . GLN A 1 125 ? -10.531 4.872 -7.060 1.00 93.81 125 GLN A N 1
ATOM 980 C CA . GLN A 1 125 ? -11.567 5.598 -7.805 1.00 93.81 125 GLN A CA 1
ATOM 981 C C . GLN A 1 125 ? -11.013 6.407 -8.995 1.00 93.81 125 GLN A C 1
ATOM 983 O O . GLN A 1 125 ? -11.787 6.995 -9.743 1.00 93.81 125 GLN A O 1
ATOM 988 N N . GLY A 1 126 ? -9.688 6.463 -9.182 1.00 93.50 126 GLY A N 1
ATOM 989 C CA . GLY A 1 126 ? -9.057 7.268 -10.234 1.00 93.50 126 GLY A CA 1
ATOM 990 C C . GLY A 1 126 ? -8.949 8.764 -9.913 1.00 93.50 126 GLY A C 1
ATOM 991 O O . GLY A 1 126 ? -8.564 9.536 -10.785 1.00 93.50 126 GLY A O 1
ATOM 992 N N . ARG A 1 127 ? -9.238 9.173 -8.670 1.00 97.69 127 ARG A N 1
ATOM 993 C CA . ARG A 1 127 ? -9.075 10.549 -8.167 1.00 97.69 127 ARG A CA 1
ATOM 994 C C . ARG A 1 127 ? -7.618 10.774 -7.761 1.00 97.69 127 ARG A C 1
ATOM 996 O O . ARG A 1 127 ? -7.278 10.778 -6.578 1.00 97.69 127 ARG A O 1
ATOM 1003 N N . PHE A 1 128 ? -6.733 10.829 -8.754 1.00 96.75 128 PHE A N 1
ATOM 1004 C CA . PHE A 1 128 ? -5.285 10.784 -8.535 1.00 96.75 128 PHE A CA 1
ATOM 1005 C C . PHE A 1 128 ? -4.731 12.039 -7.857 1.00 96.75 128 PHE A C 1
ATOM 1007 O O . PHE A 1 128 ? -3.866 11.909 -6.995 1.00 96.75 128 PHE A O 1
ATOM 1014 N N . GLU A 1 129 ? -5.233 13.222 -8.205 1.00 98.12 129 GLU A N 1
ATOM 1015 C CA . GLU A 1 129 ? -4.830 14.498 -7.612 1.00 98.12 129 GLU A CA 1
ATOM 1016 C C . GLU A 1 129 ? -5.146 14.527 -6.110 1.00 98.12 129 GLU A C 1
ATOM 1018 O O . GLU A 1 129 ? -4.249 14.713 -5.289 1.00 98.12 129 GLU A O 1
ATOM 1023 N N . GLU A 1 130 ? -6.395 14.231 -5.740 1.00 98.19 130 GLU A N 1
ATOM 1024 C CA . GLU A 1 130 ? -6.825 14.188 -4.336 1.00 98.19 130 GLU A CA 1
ATOM 1025 C C . GLU A 1 130 ? -6.089 13.094 -3.547 1.00 98.19 130 GLU A C 1
ATOM 1027 O O . GLU A 1 130 ? -5.745 13.277 -2.376 1.00 98.19 130 GLU A O 1
ATOM 1032 N N . ALA A 1 131 ? -5.806 11.951 -4.182 1.00 98.31 131 ALA A N 1
ATOM 1033 C CA . ALA A 1 131 ? -4.991 10.906 -3.576 1.00 98.31 131 ALA A CA 1
ATOM 1034 C C . ALA A 1 131 ? -3.560 11.394 -3.292 1.00 98.31 131 ALA A C 1
ATOM 1036 O O . ALA A 1 131 ? -3.035 11.115 -2.213 1.00 98.31 131 ALA A O 1
ATOM 1037 N N . ASP A 1 132 ? -2.934 12.118 -4.228 1.00 98.44 132 ASP A N 1
ATOM 1038 C CA . ASP A 1 132 ? -1.582 12.662 -4.066 1.00 98.44 132 ASP A CA 1
ATOM 1039 C C . ASP A 1 132 ? -1.508 13.650 -2.898 1.00 98.44 132 ASP A C 1
ATOM 1041 O O . ASP A 1 132 ? -0.633 13.519 -2.040 1.00 98.44 132 ASP A O 1
ATOM 1045 N N . GLU A 1 133 ? -2.460 14.582 -2.818 1.00 98.50 133 GLU A N 1
ATOM 1046 C CA . GLU A 1 133 ? -2.579 15.538 -1.711 1.00 98.50 133 GLU A CA 1
ATOM 1047 C C . GLU A 1 133 ? -2.772 14.824 -0.368 1.00 98.50 133 GLU A C 1
ATOM 1049 O O . GLU A 1 133 ? -2.073 15.110 0.607 1.00 98.50 133 GLU A O 1
ATOM 1054 N N . THR A 1 134 ? -3.653 13.823 -0.331 1.00 98.69 134 THR A N 1
ATOM 1055 C CA . THR A 1 134 ? -3.918 13.043 0.884 1.00 98.69 134 THR A CA 1
ATOM 1056 C C . THR A 1 134 ? -2.674 12.268 1.341 1.00 98.69 134 THR A C 1
ATOM 1058 O O . THR A 1 134 ? -2.362 12.223 2.535 1.00 98.69 134 THR A O 1
ATOM 1061 N N . PHE A 1 135 ? -1.917 11.672 0.410 1.00 98.75 135 PHE A N 1
ATOM 1062 C CA . PHE A 1 135 ? -0.664 10.996 0.751 1.00 98.75 135 PHE A CA 1
ATOM 1063 C C . PHE A 1 135 ? 0.408 11.967 1.244 1.00 98.75 135 PHE A C 1
ATOM 1065 O O . PHE A 1 135 ? 1.124 11.624 2.184 1.00 98.75 135 PHE A O 1
ATOM 1072 N N . ARG A 1 136 ? 0.516 13.162 0.651 1.00 98.75 136 ARG A N 1
ATOM 1073 C CA . ARG A 1 136 ? 1.446 14.199 1.118 1.00 98.75 136 ARG A CA 1
ATOM 1074 C C . ARG A 1 136 ? 1.155 14.608 2.555 1.00 98.75 136 ARG A C 1
ATOM 1076 O O . ARG A 1 136 ? 2.071 14.596 3.364 1.00 98.75 136 ARG A O 1
ATOM 1083 N N . HIS A 1 137 ? -0.110 14.838 2.895 1.00 98.62 137 HIS A N 1
ATOM 1084 C CA . HIS A 1 137 ? -0.500 15.144 4.272 1.00 98.62 137 HIS A CA 1
ATOM 1085 C C . HIS A 1 137 ? -0.096 14.007 5.232 1.00 98.62 137 HIS A C 1
ATOM 1087 O O . HIS A 1 137 ? 0.502 14.232 6.284 1.00 98.62 137 HIS A O 1
ATOM 1093 N N . SER A 1 138 ? -0.346 12.750 4.848 1.00 98.75 138 SER A N 1
ATOM 1094 C CA . SER A 1 138 ? 0.101 11.585 5.625 1.00 98.75 138 SER A CA 1
ATOM 1095 C C . SER A 1 138 ? 1.629 11.531 5.805 1.00 98.75 138 SER A C 1
ATOM 1097 O O . SER A 1 138 ? 2.094 11.087 6.857 1.00 98.75 138 SER A O 1
ATOM 1099 N N . ILE A 1 139 ? 2.407 11.921 4.789 1.00 98.81 139 ILE A N 1
ATOM 1100 C CA . ILE A 1 139 ? 3.877 11.991 4.846 1.00 98.81 139 ILE A CA 1
ATOM 1101 C C . ILE A 1 139 ? 4.317 13.102 5.801 1.00 98.81 139 ILE A C 1
ATOM 1103 O O . ILE A 1 139 ? 5.098 12.820 6.700 1.00 98.81 139 ILE A O 1
ATOM 1107 N N . GLU A 1 140 ? 3.761 14.308 5.682 1.00 98.69 140 GLU A N 1
ATOM 1108 C CA . GLU A 1 140 ? 4.100 15.467 6.524 1.00 98.69 140 GLU A CA 1
ATOM 1109 C C . GLU A 1 140 ? 3.912 15.169 8.023 1.00 98.69 140 GLU A C 1
ATOM 1111 O O . GLU A 1 140 ? 4.743 15.535 8.857 1.00 98.69 140 GLU A O 1
ATOM 1116 N N . ILE A 1 141 ? 2.843 14.450 8.385 1.00 98.69 141 ILE A N 1
ATOM 1117 C CA . ILE A 1 141 ? 2.653 13.982 9.765 1.00 98.69 141 ILE A CA 1
ATOM 1118 C C . ILE A 1 141 ? 3.679 12.895 10.125 1.00 98.69 141 ILE A C 1
ATOM 1120 O O . ILE A 1 141 ? 4.261 12.922 11.208 1.00 98.69 141 ILE A O 1
ATOM 1124 N N . GLY A 1 142 ? 3.921 11.934 9.230 1.00 98.38 142 GLY A N 1
ATOM 1125 C CA . GLY A 1 142 ? 4.912 10.876 9.443 1.00 98.38 142 GLY A CA 1
ATOM 1126 C C . GLY A 1 142 ? 6.333 11.404 9.671 1.00 98.38 142 GLY A C 1
ATOM 1127 O O . GLY A 1 142 ? 7.052 10.856 10.503 1.00 98.38 142 GLY A O 1
ATOM 1128 N N . GLU A 1 143 ? 6.719 12.473 8.971 1.00 98.44 143 GLU A N 1
ATOM 1129 C CA . GLU A 1 143 ? 8.001 13.166 9.125 1.00 98.44 143 GLU A CA 1
ATOM 1130 C C . GLU A 1 143 ? 8.102 13.848 10.489 1.00 98.44 143 GLU A C 1
ATOM 1132 O O . GLU A 1 143 ? 9.087 13.644 11.195 1.00 98.44 143 GLU A O 1
ATOM 1137 N N . ARG A 1 144 ? 7.058 14.579 10.900 1.00 98.19 144 ARG A N 1
ATOM 1138 C CA . ARG A 1 144 ? 6.980 15.231 12.218 1.00 98.19 144 ARG A CA 1
ATOM 1139 C C . ARG A 1 144 ? 7.108 14.241 13.376 1.00 98.19 144 ARG A C 1
ATOM 1141 O O . ARG A 1 144 ? 7.726 14.554 14.386 1.00 98.19 144 ARG A O 1
ATOM 1148 N N . LEU A 1 145 ? 6.530 13.052 13.214 1.00 98.12 145 LEU A N 1
ATOM 1149 C CA . LEU A 1 145 ? 6.575 11.966 14.197 1.00 98.12 145 LEU A CA 1
ATOM 1150 C C . LEU A 1 145 ? 7.829 11.087 14.090 1.00 98.12 145 LEU A C 1
ATOM 1152 O O . LEU A 1 145 ? 7.986 10.158 14.883 1.00 98.12 145 LEU A O 1
ATOM 1156 N N . GLU A 1 146 ? 8.676 11.313 13.083 1.00 98.00 146 GLU A N 1
ATOM 1157 C CA . GLU A 1 146 ? 9.810 10.454 12.734 1.00 98.00 146 GLU A CA 1
ATOM 1158 C C . GLU A 1 146 ? 9.434 8.959 12.565 1.00 98.00 146 GLU A C 1
ATOM 1160 O O . GLU A 1 146 ? 10.262 8.059 12.762 1.00 98.00 146 GLU A O 1
ATOM 1165 N N . ASP A 1 147 ? 8.189 8.650 12.166 1.00 97.94 147 ASP A N 1
ATOM 1166 C CA . ASP A 1 147 ? 7.707 7.270 11.997 1.00 97.94 147 ASP A CA 1
ATOM 1167 C C . ASP A 1 147 ? 8.220 6.687 10.673 1.00 97.94 147 ASP A C 1
ATOM 1169 O O . ASP A 1 147 ? 7.520 6.595 9.661 1.00 97.94 147 ASP A O 1
ATOM 1173 N N . LYS A 1 148 ? 9.484 6.251 10.684 1.00 97.94 148 LYS A N 1
ATOM 1174 C CA . LYS A 1 148 ? 10.154 5.645 9.523 1.00 97.94 148 LYS A CA 1
ATOM 1175 C C . LYS A 1 148 ? 9.390 4.449 8.951 1.00 97.94 148 LYS A C 1
ATOM 1177 O O . LYS A 1 148 ? 9.465 4.194 7.751 1.00 97.94 148 LYS A O 1
ATOM 1182 N N . LEU A 1 149 ? 8.679 3.685 9.782 1.00 96.56 149 LEU A N 1
ATOM 1183 C CA . LEU A 1 149 ? 7.918 2.532 9.296 1.00 96.56 149 LEU A CA 1
ATOM 1184 C C . LEU A 1 149 ? 6.702 2.987 8.492 1.00 96.56 149 LEU A C 1
ATOM 1186 O O . LEU A 1 149 ? 6.467 2.449 7.410 1.00 96.56 149 LEU A O 1
ATOM 1190 N N . HIS A 1 150 ? 5.973 3.983 8.995 1.00 97.88 150 HIS A N 1
ATOM 1191 C CA . HIS A 1 150 ? 4.869 4.600 8.267 1.00 97.88 150 HIS A CA 1
ATOM 1192 C C . HIS A 1 150 ? 5.353 5.254 6.972 1.00 97.88 150 HIS A C 1
ATOM 1194 O O . HIS A 1 150 ? 4.837 4.928 5.904 1.00 97.88 150 HIS A O 1
ATOM 1200 N N . LEU A 1 151 ? 6.407 6.076 7.042 1.00 98.69 151 LEU A N 1
ATOM 1201 C CA . LEU A 1 151 ? 6.999 6.761 5.886 1.00 98.69 151 LEU A CA 1
ATOM 1202 C C . LEU A 1 151 ? 7.366 5.783 4.765 1.00 98.69 151 LEU A C 1
ATOM 1204 O O . LEU A 1 151 ? 6.967 5.970 3.615 1.00 98.69 151 LEU A O 1
ATOM 1208 N N . ALA A 1 152 ? 8.031 4.673 5.096 1.00 98.44 152 ALA A N 1
ATOM 1209 C CA . ALA A 1 152 ? 8.362 3.637 4.121 1.00 98.44 152 ALA A CA 1
ATOM 1210 C C . ALA A 1 152 ? 7.125 3.086 3.384 1.00 98.44 152 ALA A C 1
ATOM 1212 O O . ALA A 1 152 ? 7.196 2.794 2.186 1.00 98.44 152 ALA A O 1
ATOM 1213 N N . ILE A 1 153 ? 5.997 2.933 4.084 1.00 98.31 153 ILE A N 1
ATOM 1214 C CA . ILE A 1 153 ? 4.745 2.393 3.539 1.00 98.31 153 ILE A CA 1
ATOM 1215 C C . ILE A 1 153 ? 4.015 3.438 2.688 1.00 98.31 153 ILE A C 1
ATOM 1217 O O . ILE A 1 153 ? 3.570 3.116 1.577 1.00 98.31 153 ILE A O 1
ATOM 1221 N N . VAL A 1 154 ? 3.883 4.675 3.175 1.00 98.62 154 VAL A N 1
ATOM 1222 C CA . VAL A 1 154 ? 3.161 5.728 2.449 1.00 98.62 154 VAL A CA 1
ATOM 1223 C C . VAL A 1 154 ? 3.916 6.145 1.189 1.00 98.62 154 VAL A C 1
ATOM 1225 O O . VAL A 1 154 ? 3.292 6.171 0.131 1.00 98.62 154 VAL A O 1
ATOM 1228 N N . HIS A 1 155 ? 5.244 6.310 1.232 1.00 98.75 155 HIS A N 1
ATOM 1229 C CA . HIS A 1 155 ? 6.053 6.587 0.038 1.00 98.75 155 HIS A CA 1
ATOM 1230 C C . HIS A 1 155 ? 5.929 5.467 -1.006 1.00 98.75 155 HIS A C 1
ATOM 1232 O O . HIS A 1 155 ? 5.740 5.727 -2.192 1.00 98.75 155 HIS A O 1
ATOM 1238 N N . HIS A 1 156 ? 5.931 4.195 -0.583 1.00 98.56 156 HIS A N 1
ATOM 1239 C CA . HIS A 1 156 ? 5.698 3.078 -1.507 1.00 98.56 156 HIS A CA 1
ATOM 1240 C C . HIS A 1 156 ? 4.321 3.168 -2.179 1.00 98.56 156 HIS A C 1
ATOM 1242 O O . HIS A 1 156 ? 4.185 2.957 -3.387 1.00 98.56 156 HIS A O 1
ATOM 1248 N N . THR A 1 157 ? 3.287 3.456 -1.387 1.00 98.25 157 THR A N 1
ATOM 1249 C CA . THR A 1 157 ? 1.899 3.497 -1.862 1.00 98.25 157 THR A CA 1
ATOM 1250 C C . THR A 1 157 ? 1.671 4.689 -2.789 1.00 98.25 157 THR A C 1
ATOM 1252 O O . THR A 1 157 ? 1.118 4.514 -3.875 1.00 98.25 157 THR A O 1
ATOM 1255 N N . ARG A 1 158 ? 2.176 5.867 -2.415 1.00 98.56 158 ARG A N 1
ATOM 1256 C CA . ARG A 1 158 ? 2.147 7.083 -3.228 1.00 98.56 158 ARG A CA 1
ATOM 1257 C C . ARG A 1 158 ? 2.938 6.907 -4.522 1.00 98.56 158 ARG A C 1
ATOM 1259 O O . ARG A 1 158 ? 2.422 7.201 -5.593 1.00 98.56 158 ARG A O 1
ATOM 1266 N N . GLY A 1 159 ? 4.134 6.321 -4.463 1.00 98.44 159 GLY A N 1
ATOM 1267 C CA . GLY A 1 159 ? 4.929 6.006 -5.650 1.00 98.44 159 GLY A CA 1
ATOM 1268 C C . GLY A 1 159 ? 4.211 5.063 -6.621 1.00 98.44 159 GLY A C 1
ATOM 1269 O O . GLY A 1 159 ? 4.214 5.284 -7.831 1.00 98.44 159 GLY A O 1
ATOM 1270 N N . LYS A 1 160 ? 3.501 4.049 -6.107 1.00 98.19 160 LYS A N 1
ATOM 1271 C CA . LYS A 1 160 ? 2.622 3.196 -6.927 1.00 98.19 160 LYS A CA 1
ATOM 1272 C C . LYS A 1 160 ? 1.455 3.967 -7.547 1.00 98.19 160 LYS A C 1
ATOM 1274 O O . LYS A 1 160 ? 1.144 3.726 -8.714 1.00 98.19 160 LYS A O 1
ATOM 1279 N N . ALA A 1 161 ? 0.819 4.858 -6.788 1.00 97.50 161 ALA A N 1
ATOM 1280 C CA . ALA A 1 161 ? -0.272 5.701 -7.271 1.00 97.50 161 ALA A CA 1
ATOM 1281 C C . ALA A 1 161 ? 0.197 6.612 -8.417 1.00 97.50 161 ALA A C 1
ATOM 1283 O O . ALA A 1 161 ? -0.396 6.609 -9.493 1.00 97.50 161 ALA A O 1
ATOM 1284 N N . LEU A 1 162 ? 1.325 7.298 -8.226 1.00 98.44 162 LEU A N 1
ATOM 1285 C CA . LEU A 1 162 ? 1.952 8.160 -9.228 1.00 98.44 162 LEU A CA 1
ATOM 1286 C C . LEU A 1 162 ? 2.370 7.381 -10.479 1.00 98.44 162 LEU A C 1
ATOM 1288 O O . LEU A 1 162 ? 2.171 7.860 -11.593 1.00 98.44 162 LEU A O 1
ATOM 1292 N N . HIS A 1 163 ? 2.886 6.158 -10.321 1.00 96.00 163 HIS A N 1
ATOM 1293 C CA . HIS A 1 163 ? 3.194 5.286 -11.456 1.00 96.00 163 HIS A CA 1
ATOM 1294 C C . HIS A 1 163 ? 1.931 4.955 -12.265 1.00 96.00 163 HIS A C 1
ATOM 1296 O O . HIS A 1 163 ? 1.957 5.005 -13.493 1.00 96.00 163 HIS A O 1
ATOM 1302 N N . ALA A 1 164 ? 0.821 4.626 -11.594 1.00 94.56 164 ALA A N 1
ATOM 1303 C CA . ALA A 1 164 ? -0.458 4.365 -12.257 1.00 94.56 164 ALA A CA 1
ATOM 1304 C C . ALA A 1 164 ? -1.002 5.617 -12.970 1.00 94.56 164 ALA A C 1
ATOM 1306 O O . ALA A 1 164 ? -1.539 5.511 -14.071 1.00 94.56 164 ALA A O 1
ATOM 1307 N N . TRP A 1 165 ? -0.768 6.796 -12.392 1.00 96.62 165 TRP A N 1
ATOM 1308 C CA . TRP A 1 165 ? -1.082 8.099 -12.979 1.00 96.62 165 TRP A CA 1
ATOM 1309 C C . TRP A 1 165 ? -0.043 8.588 -14.015 1.00 96.62 165 TRP A C 1
ATOM 1311 O O . TRP A 1 165 ? -0.094 9.726 -14.473 1.00 96.62 165 TRP A O 1
ATOM 1321 N N . LYS A 1 166 ? 0.914 7.735 -14.414 1.00 95.38 166 LYS A N 1
ATOM 1322 C CA . LYS A 1 166 ? 1.980 8.033 -15.396 1.00 95.38 166 LYS A CA 1
ATOM 1323 C C . LYS A 1 166 ? 2.902 9.205 -15.018 1.00 95.38 166 LYS A C 1
ATOM 1325 O O . LYS A 1 166 ? 3.642 9.711 -15.856 1.00 95.38 166 LYS A O 1
ATOM 1330 N N . GLN A 1 167 ? 2.926 9.597 -13.747 1.00 97.69 167 GLN A N 1
ATOM 1331 C CA . GLN A 1 167 ? 3.853 10.582 -13.189 1.00 97.69 167 GLN A CA 1
ATOM 1332 C C . GLN A 1 167 ? 5.179 9.893 -12.824 1.00 97.69 167 GLN A C 1
ATOM 1334 O O . GLN A 1 167 ? 5.537 9.790 -11.652 1.00 97.69 167 GLN A O 1
ATOM 1339 N N . PHE A 1 168 ? 5.884 9.347 -13.821 1.00 95.75 168 PHE A N 1
ATOM 1340 C CA . PHE A 1 168 ? 6.983 8.397 -13.599 1.00 95.75 168 PHE A CA 1
ATOM 1341 C C . PHE A 1 168 ? 8.168 8.970 -12.811 1.00 95.75 168 PHE A C 1
ATOM 1343 O O . PHE A 1 168 ? 8.708 8.271 -11.959 1.00 95.75 168 PHE A O 1
ATOM 1350 N N . GLU A 1 169 ? 8.535 10.234 -13.029 1.00 98.12 169 GLU A N 1
ATOM 1351 C CA . GLU A 1 169 ? 9.612 10.893 -12.272 1.00 98.12 169 GLU A CA 1
ATOM 1352 C C . GLU A 1 169 ? 9.259 11.045 -10.788 1.00 98.12 169 GLU A C 1
ATOM 1354 O O . GLU A 1 169 ? 10.023 10.645 -9.910 1.00 98.12 169 GLU A O 1
ATOM 1359 N N . LYS A 1 170 ? 8.048 11.539 -10.495 1.00 98.44 170 LYS A N 1
ATOM 1360 C CA . LYS A 1 170 ? 7.552 11.639 -9.115 1.00 98.44 170 LYS A CA 1
ATOM 1361 C C . LYS A 1 170 ? 7.449 10.252 -8.476 1.00 98.44 170 LYS A C 1
ATOM 1363 O O . LYS A 1 170 ? 7.844 10.067 -7.333 1.00 98.44 170 LYS A O 1
ATOM 1368 N N . ALA A 1 171 ? 6.967 9.262 -9.228 1.00 98.56 171 ALA A N 1
ATOM 1369 C CA . ALA A 1 171 ? 6.882 7.884 -8.764 1.00 98.56 171 ALA A CA 1
ATOM 1370 C C . ALA A 1 171 ? 8.257 7.312 -8.397 1.00 98.56 171 ALA A C 1
ATOM 1372 O O . ALA A 1 171 ? 8.387 6.670 -7.357 1.00 98.56 171 ALA A O 1
ATOM 1373 N N . ALA A 1 172 ? 9.279 7.551 -9.226 1.00 98.62 172 ALA A N 1
ATOM 1374 C CA . ALA A 1 172 ? 10.642 7.119 -8.950 1.00 98.62 172 ALA A CA 1
ATOM 1375 C C . ALA A 1 172 ? 11.174 7.761 -7.663 1.00 98.62 172 ALA A C 1
ATOM 1377 O O . ALA A 1 172 ? 11.676 7.034 -6.812 1.00 98.62 172 ALA A O 1
ATOM 1378 N N . ALA A 1 173 ? 10.985 9.073 -7.471 1.00 98.69 173 ALA A N 1
ATOM 1379 C CA . ALA A 1 173 ? 11.409 9.770 -6.254 1.00 98.69 173 ALA A CA 1
ATOM 1380 C C . ALA A 1 173 ? 10.806 9.143 -4.980 1.00 98.69 173 ALA A C 1
ATOM 1382 O O . ALA A 1 173 ? 11.535 8.785 -4.056 1.00 98.69 173 ALA A O 1
ATOM 1383 N N . GLU A 1 174 ? 9.491 8.908 -4.969 1.00 98.75 174 GLU A N 1
ATOM 1384 C CA . GLU A 1 174 ? 8.796 8.284 -3.834 1.00 98.75 174 GLU A CA 1
ATOM 1385 C C . GLU A 1 174 ? 9.248 6.837 -3.580 1.00 98.75 174 GLU A C 1
ATOM 1387 O O . GLU A 1 174 ? 9.453 6.411 -2.442 1.00 98.75 174 GLU A O 1
ATOM 1392 N N . LEU A 1 175 ? 9.427 6.048 -4.641 1.00 98.81 175 LEU A N 1
ATOM 1393 C CA . LEU A 1 175 ? 9.867 4.658 -4.520 1.00 98.81 175 LEU A CA 1
ATOM 1394 C C . LEU A 1 175 ? 11.328 4.558 -4.057 1.00 98.81 175 LEU A C 1
ATOM 1396 O O . LEU A 1 175 ? 11.646 3.657 -3.278 1.00 98.81 175 LEU A O 1
ATOM 1400 N N . CYS A 1 176 ? 12.195 5.478 -4.490 1.00 98.69 176 CYS A N 1
ATOM 1401 C CA . CYS A 1 176 ? 13.567 5.607 -4.005 1.00 98.69 176 CYS A CA 1
ATOM 1402 C C . CYS A 1 176 ? 13.591 5.923 -2.508 1.00 98.69 176 CYS A C 1
ATOM 1404 O O . CYS A 1 176 ? 14.335 5.283 -1.766 1.00 98.69 176 CYS A O 1
ATOM 1406 N N . GLU A 1 177 ? 12.744 6.845 -2.046 1.00 98.75 177 GLU A N 1
ATOM 1407 C CA . GLU A 1 177 ? 12.682 7.207 -0.630 1.00 98.75 177 GLU A CA 1
ATOM 1408 C C . GLU A 1 177 ? 12.178 6.040 0.232 1.00 98.75 177 GLU A C 1
ATOM 1410 O O . GLU A 1 177 ? 12.816 5.654 1.216 1.00 98.75 177 GLU A O 1
ATOM 1415 N N . SER A 1 178 ? 11.114 5.359 -0.205 1.00 98.75 178 SER A N 1
ATOM 1416 C CA . SER A 1 178 ? 10.657 4.122 0.437 1.00 98.75 178 SER A CA 1
ATOM 1417 C C . SER A 1 178 ? 11.748 3.042 0.483 1.00 98.75 178 SER A C 1
ATOM 1419 O O . SER A 1 178 ? 11.930 2.377 1.511 1.00 98.75 178 SER A O 1
ATOM 1421 N N . PHE A 1 179 ? 12.499 2.860 -0.609 1.00 98.75 179 PHE A N 1
ATOM 1422 C CA . PHE A 1 179 ? 13.617 1.920 -0.659 1.00 98.75 179 PHE A CA 1
ATOM 1423 C C . PHE A 1 179 ? 14.708 2.305 0.342 1.00 98.75 179 PHE A C 1
ATOM 1425 O O . PHE A 1 179 ? 15.116 1.461 1.136 1.00 98.75 179 PHE A O 1
ATOM 1432 N N . ARG A 1 180 ? 15.133 3.573 0.354 1.00 98.62 180 ARG A N 1
ATOM 1433 C CA . ARG A 1 180 ? 16.173 4.108 1.243 1.00 98.62 180 ARG A CA 1
ATOM 1434 C C . ARG A 1 180 ? 15.822 3.895 2.713 1.00 98.62 180 ARG A C 1
ATOM 1436 O O . ARG A 1 180 ? 16.664 3.443 3.492 1.00 98.62 180 ARG A O 1
ATOM 1443 N N . ILE A 1 181 ? 14.573 4.156 3.099 1.00 98.56 181 ILE A N 1
ATOM 1444 C CA . ILE A 1 181 ? 14.118 3.921 4.471 1.00 98.56 181 ILE A CA 1
ATOM 1445 C C . ILE A 1 181 ? 14.177 2.424 4.802 1.00 98.56 181 ILE A C 1
ATOM 1447 O O . ILE A 1 181 ? 14.781 2.044 5.808 1.00 98.56 181 ILE A O 1
ATOM 1451 N N . ASN A 1 182 ? 13.624 1.555 3.950 1.00 98.50 182 ASN A N 1
ATOM 1452 C CA . ASN A 1 182 ? 13.676 0.106 4.167 1.00 98.50 182 ASN A CA 1
ATOM 1453 C C . ASN A 1 182 ? 15.109 -0.444 4.200 1.00 98.50 182 ASN A C 1
ATOM 1455 O O . ASN A 1 182 ? 15.392 -1.356 4.982 1.00 98.50 182 ASN A O 1
ATOM 1459 N N . GLU A 1 183 ? 16.006 0.116 3.391 1.00 98.25 183 GLU A N 1
ATOM 1460 C CA . GLU A 1 183 ? 17.427 -0.218 3.353 1.00 98.25 183 GLU A CA 1
ATOM 1461 C C . GLU A 1 183 ? 18.101 0.148 4.678 1.00 98.25 183 GLU A C 1
ATOM 1463 O O . GLU A 1 183 ? 18.712 -0.715 5.313 1.00 98.25 183 GLU A O 1
ATOM 1468 N N . SER A 1 184 ? 17.893 1.378 5.160 1.00 98.00 184 SER A N 1
ATOM 1469 C CA . SER A 1 184 ? 18.428 1.849 6.446 1.00 98.00 184 SER A CA 1
ATOM 1470 C C . SER A 1 184 ? 17.962 0.996 7.634 1.00 98.00 184 SER A C 1
ATOM 1472 O O . SER A 1 184 ? 18.728 0.731 8.559 1.00 98.00 184 SER A O 1
ATOM 1474 N N . LEU A 1 185 ? 16.723 0.498 7.580 1.00 97.44 185 LEU A N 1
ATOM 1475 C CA . LEU A 1 185 ? 16.125 -0.352 8.609 1.00 97.44 185 LEU A CA 1
ATOM 1476 C C . LEU A 1 185 ? 16.415 -1.850 8.406 1.00 97.44 185 LEU A C 1
ATOM 1478 O O . LEU A 1 185 ? 15.934 -2.675 9.188 1.00 97.44 185 LEU A O 1
ATOM 1482 N N . LYS A 1 186 ? 17.142 -2.222 7.341 1.00 97.00 186 LYS A N 1
ATOM 1483 C CA . LYS A 1 186 ? 17.399 -3.612 6.919 1.00 97.00 186 LYS A CA 1
ATOM 1484 C C . LYS A 1 186 ? 16.113 -4.451 6.812 1.00 97.00 186 LYS A C 1
ATOM 1486 O O . LYS A 1 186 ? 16.088 -5.647 7.118 1.00 97.00 186 LYS A O 1
ATOM 1491 N N . LYS A 1 187 ? 15.005 -3.836 6.381 1.00 96.75 187 LYS A N 1
ATOM 1492 C CA . LYS A 1 187 ? 13.681 -4.473 6.289 1.00 96.75 187 LYS A CA 1
ATOM 1493 C C . LYS A 1 187 ? 13.558 -5.285 5.007 1.00 96.75 187 LYS A C 1
ATOM 1495 O O . LYS A 1 187 ? 13.035 -4.820 3.999 1.00 96.75 187 LYS A O 1
ATOM 1500 N N . ARG A 1 188 ? 13.956 -6.554 5.089 1.00 95.88 188 ARG A N 1
ATOM 1501 C CA . ARG A 1 188 ? 13.916 -7.530 3.985 1.00 95.88 188 ARG A CA 1
ATOM 1502 C C . ARG A 1 188 ? 12.579 -7.554 3.232 1.00 95.88 188 ARG A C 1
ATOM 1504 O O . ARG A 1 188 ? 12.550 -7.390 2.021 1.00 95.88 188 ARG A O 1
ATOM 1511 N N . ARG A 1 189 ? 11.463 -7.655 3.964 1.00 94.12 189 ARG A N 1
ATOM 1512 C CA . ARG A 1 189 ? 10.114 -7.673 3.372 1.00 94.12 189 ARG A CA 1
ATOM 1513 C C . ARG A 1 189 ? 9.751 -6.360 2.673 1.00 94.12 189 ARG A C 1
ATOM 1515 O O . ARG A 1 189 ? 9.049 -6.394 1.673 1.00 94.12 189 ARG A O 1
ATOM 1522 N N . GLY A 1 190 ? 10.191 -5.222 3.207 1.00 95.88 190 GLY A N 1
ATOM 1523 C CA . GLY A 1 190 ? 9.946 -3.923 2.584 1.00 95.88 190 GLY A CA 1
ATOM 1524 C C . GLY A 1 190 ? 10.702 -3.784 1.266 1.00 95.88 190 GLY A C 1
ATOM 1525 O O . GLY A 1 190 ? 10.098 -3.419 0.263 1.00 95.88 190 GLY A O 1
ATOM 1526 N N . ILE A 1 191 ? 11.975 -4.195 1.252 1.00 97.69 191 ILE A N 1
ATOM 1527 C CA . ILE A 1 191 ? 12.807 -4.287 0.043 1.00 97.69 191 ILE A CA 1
ATOM 1528 C C . ILE A 1 191 ? 12.133 -5.166 -1.023 1.00 97.69 191 ILE A C 1
ATOM 1530 O O . ILE A 1 191 ? 11.914 -4.712 -2.143 1.00 97.69 191 ILE A O 1
ATOM 1534 N N . ASP A 1 192 ? 11.695 -6.375 -0.663 1.00 95.12 192 ASP A N 1
ATOM 1535 C CA . ASP A 1 192 ? 11.003 -7.279 -1.597 1.00 95.12 192 ASP A CA 1
ATOM 1536 C C . ASP A 1 192 ? 9.724 -6.671 -2.208 1.00 95.12 192 ASP A C 1
ATOM 1538 O O . ASP A 1 192 ? 9.355 -7.003 -3.336 1.00 95.12 192 ASP A O 1
ATOM 1542 N N . ILE A 1 193 ? 9.034 -5.794 -1.470 1.00 95.12 193 ILE A N 1
ATOM 1543 C CA . ILE A 1 193 ? 7.790 -5.144 -1.905 1.00 95.12 193 ILE A CA 1
ATOM 1544 C C . ILE A 1 193 ? 8.067 -3.934 -2.810 1.00 95.12 193 ILE A C 1
ATOM 1546 O O . ILE A 1 193 ? 7.400 -3.773 -3.834 1.00 95.12 193 ILE A O 1
ATOM 1550 N N . VAL A 1 194 ? 9.022 -3.072 -2.449 1.00 98.00 194 VAL A N 1
ATOM 1551 C CA . VAL A 1 194 ? 9.265 -1.802 -3.156 1.00 98.00 194 VAL A CA 1
ATOM 1552 C C . VAL A 1 194 ? 10.089 -1.985 -4.431 1.00 98.00 194 VAL A C 1
ATOM 1554 O O . VAL A 1 194 ? 9.764 -1.390 -5.462 1.00 98.00 194 VAL A O 1
ATOM 1557 N N . THR A 1 195 ? 11.110 -2.847 -4.398 1.00 98.06 195 THR A N 1
ATOM 1558 C CA . THR A 1 195 ? 12.101 -2.990 -5.473 1.00 98.06 195 THR A CA 1
ATOM 1559 C C . THR A 1 195 ? 11.498 -3.317 -6.847 1.00 98.06 195 THR A C 1
ATOM 1561 O O . THR A 1 195 ? 11.899 -2.674 -7.816 1.00 98.06 195 THR A O 1
ATOM 1564 N N . PRO A 1 196 ? 10.510 -4.225 -6.991 1.00 95.94 196 PRO A N 1
ATOM 1565 C CA . PRO A 1 196 ? 9.937 -4.536 -8.303 1.00 95.94 196 PRO A CA 1
ATOM 1566 C C . PRO A 1 196 ? 9.263 -3.337 -8.982 1.00 95.94 196 PRO A C 1
ATOM 1568 O O . PRO A 1 196 ? 9.396 -3.154 -10.193 1.00 95.94 196 PRO A O 1
ATOM 1571 N N . VAL A 1 197 ? 8.546 -2.507 -8.215 1.00 96.50 197 VAL A N 1
ATOM 1572 C CA . VAL A 1 197 ? 7.871 -1.318 -8.760 1.00 96.50 197 VAL A CA 1
ATOM 1573 C C . VAL A 1 197 ? 8.883 -0.215 -9.047 1.00 96.50 197 VAL A C 1
ATOM 1575 O O . VAL A 1 197 ? 8.778 0.431 -10.089 1.00 96.50 197 VAL A O 1
ATOM 1578 N N . LEU A 1 198 ? 9.883 -0.035 -8.177 1.00 98.50 198 LEU A N 1
ATOM 1579 C CA . LEU A 1 198 ? 10.977 0.908 -8.408 1.00 98.50 198 LEU A CA 1
ATOM 1580 C C . LEU A 1 198 ? 11.700 0.587 -9.720 1.00 98.50 198 LEU A C 1
ATOM 1582 O O . LEU A 1 198 ? 11.764 1.432 -10.605 1.00 98.50 198 LEU A O 1
ATOM 1586 N N . ILE A 1 199 ? 12.132 -0.663 -9.897 1.00 96.69 199 ILE A N 1
ATOM 1587 C CA . ILE A 1 199 ? 12.827 -1.116 -11.108 1.00 96.69 199 ILE A CA 1
ATOM 1588 C C . ILE A 1 199 ? 11.952 -0.951 -12.345 1.00 96.69 199 ILE A C 1
ATOM 1590 O O . ILE A 1 199 ? 12.405 -0.395 -13.339 1.00 96.69 199 ILE A O 1
ATOM 1594 N N . LYS A 1 200 ? 10.679 -1.359 -12.291 1.00 93.81 200 LYS A N 1
ATOM 1595 C CA . LYS A 1 200 ? 9.749 -1.139 -13.408 1.00 93.81 200 LYS A CA 1
ATOM 1596 C C . LYS A 1 200 ? 9.648 0.348 -13.777 1.00 93.81 200 LYS A C 1
ATOM 1598 O O . LYS A 1 200 ? 9.611 0.683 -14.960 1.00 93.81 200 LYS A O 1
ATOM 1603 N N . THR A 1 201 ? 9.583 1.229 -12.781 1.00 94.00 201 THR A N 1
ATOM 1604 C CA . THR A 1 201 ? 9.472 2.681 -12.986 1.00 94.00 201 THR A CA 1
ATOM 1605 C C . THR A 1 201 ? 10.746 3.250 -13.604 1.00 94.00 201 THR A C 1
ATOM 1607 O O . THR A 1 201 ? 10.662 3.940 -14.613 1.00 94.00 201 THR A O 1
ATOM 1610 N N . LEU A 1 202 ? 11.917 2.885 -13.080 1.00 94.50 202 LEU A N 1
ATOM 1611 C CA . LEU A 1 202 ? 13.214 3.306 -13.618 1.00 94.50 202 LEU A CA 1
ATOM 1612 C C . LEU A 1 202 ? 13.427 2.818 -15.056 1.00 94.50 202 LEU A C 1
ATOM 1614 O O . LEU A 1 202 ? 13.834 3.596 -15.912 1.00 94.50 202 LEU A O 1
ATOM 1618 N N . LEU A 1 203 ? 13.062 1.569 -15.362 1.00 87.88 203 LEU A N 1
ATOM 1619 C CA . LEU A 1 203 ? 13.103 1.050 -16.732 1.00 87.88 203 LEU A CA 1
ATOM 1620 C C . LEU A 1 203 ? 12.160 1.808 -17.675 1.00 87.88 203 LEU A C 1
ATOM 1622 O O . LEU A 1 203 ? 12.518 2.045 -18.824 1.00 87.88 203 LEU A O 1
ATOM 1626 N N . THR A 1 204 ? 10.982 2.223 -17.196 1.00 86.75 204 THR A N 1
ATOM 1627 C CA . THR A 1 204 ? 10.048 3.057 -17.980 1.00 86.75 204 THR A CA 1
ATOM 1628 C C . THR A 1 204 ? 10.655 4.428 -18.301 1.00 86.75 204 THR A C 1
ATOM 1630 O O . THR A 1 204 ? 10.389 4.981 -19.361 1.00 86.75 204 THR A O 1
ATOM 1633 N N . LEU A 1 205 ? 11.508 4.948 -17.415 1.00 85.12 205 LEU A N 1
ATOM 1634 C CA . LEU A 1 205 ? 12.278 6.181 -17.607 1.00 85.12 205 LEU A CA 1
ATOM 1635 C C . LEU A 1 205 ? 13.582 5.977 -18.405 1.00 85.12 205 LEU A C 1
ATOM 1637 O O . LEU A 1 205 ? 14.345 6.924 -18.565 1.00 85.12 205 LEU A O 1
ATOM 1641 N N . GLY A 1 206 ? 13.883 4.758 -18.868 1.00 81.81 206 GLY A N 1
ATOM 1642 C CA . GLY A 1 206 ? 15.139 4.443 -19.562 1.00 81.81 206 GLY A CA 1
ATOM 1643 C C . GLY A 1 206 ? 16.378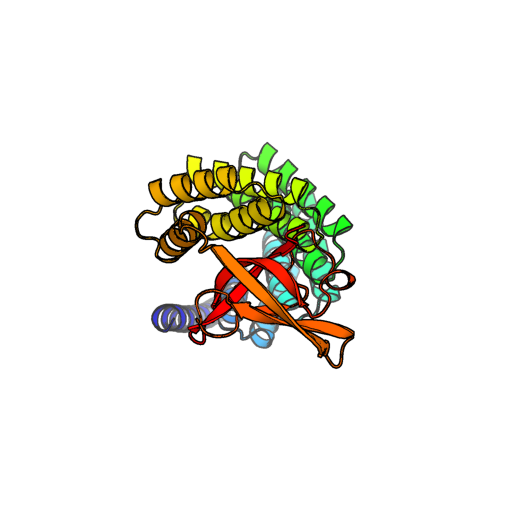 4.365 -18.656 1.00 81.81 206 GLY A C 1
ATOM 1644 O O . GLY A 1 206 ? 17.494 4.256 -19.153 1.00 81.81 206 GLY A O 1
ATOM 1645 N N . ARG A 1 207 ? 16.208 4.378 -17.329 1.00 88.19 207 ARG A N 1
ATOM 1646 C CA . ARG A 1 207 ? 17.288 4.383 -16.324 1.00 88.19 207 ARG A CA 1
ATOM 1647 C C . ARG A 1 207 ? 17.680 2.962 -15.914 1.00 88.19 207 ARG A C 1
ATOM 1649 O O . ARG A 1 207 ? 17.475 2.539 -14.775 1.00 88.19 207 ARG A O 1
ATOM 1656 N N . ALA A 1 208 ? 18.185 2.188 -16.873 1.00 86.00 208 ALA A N 1
ATOM 1657 C CA . ALA A 1 208 ? 18.501 0.771 -16.668 1.00 86.00 208 ALA A CA 1
ATOM 1658 C C . ALA A 1 208 ? 19.639 0.543 -15.657 1.00 86.00 208 ALA A C 1
ATOM 1660 O O . ALA A 1 208 ? 19.539 -0.362 -14.828 1.00 86.00 208 ALA A O 1
ATOM 1661 N N . ASP A 1 209 ? 20.669 1.391 -15.675 1.00 87.31 209 ASP A N 1
ATOM 1662 C CA . ASP A 1 209 ? 21.812 1.273 -14.763 1.00 87.31 209 ASP A CA 1
ATOM 1663 C C . ASP A 1 209 ? 21.402 1.530 -13.307 1.00 87.31 209 ASP A C 1
ATOM 1665 O O . ASP A 1 209 ? 21.743 0.752 -12.415 1.00 87.31 209 ASP A O 1
ATOM 1669 N N . GLU A 1 210 ? 20.577 2.556 -13.067 1.00 94.69 210 GLU A N 1
ATOM 1670 C CA . GLU A 1 210 ? 19.994 2.815 -11.744 1.00 94.69 210 GLU A CA 1
ATOM 1671 C C . GLU A 1 210 ? 19.125 1.640 -11.280 1.00 94.69 210 GLU A C 1
ATOM 1673 O O . GLU A 1 210 ? 19.205 1.211 -10.128 1.00 94.69 210 GLU A O 1
ATOM 1678 N N . ALA A 1 211 ? 18.305 1.077 -12.173 1.00 95.06 211 ALA A N 1
ATOM 1679 C CA . ALA A 1 211 ? 17.479 -0.081 -11.849 1.00 95.06 211 ALA A CA 1
ATOM 1680 C C . ALA A 1 211 ? 18.328 -1.290 -11.417 1.00 95.06 211 ALA A C 1
ATOM 1682 O O . ALA A 1 211 ? 17.970 -1.992 -10.464 1.00 95.06 211 ALA A O 1
ATOM 1683 N N . LEU A 1 212 ? 19.460 -1.523 -12.088 1.00 94.75 212 LEU A N 1
ATOM 1684 C CA . LEU A 1 212 ? 20.399 -2.578 -11.723 1.00 94.75 212 LEU A CA 1
ATOM 1685 C C . LEU A 1 212 ? 21.072 -2.306 -10.371 1.00 94.75 212 LEU A C 1
ATOM 1687 O O . LEU A 1 212 ? 21.115 -3.225 -9.549 1.00 94.75 212 LEU A O 1
ATOM 1691 N N . ASP A 1 213 ? 21.516 -1.074 -10.098 1.00 97.44 213 ASP A N 1
ATOM 1692 C CA . ASP A 1 213 ? 22.083 -0.693 -8.792 1.00 97.44 213 ASP A CA 1
ATOM 1693 C C . ASP A 1 213 ? 21.100 -0.978 -7.647 1.00 97.44 213 ASP A C 1
ATOM 1695 O O . ASP A 1 213 ? 21.421 -1.706 -6.700 1.00 97.44 213 ASP A O 1
ATOM 1699 N N . TYR A 1 214 ? 19.855 -0.503 -7.768 1.00 98.44 214 TYR A N 1
ATOM 1700 C CA . TYR A 1 214 ? 18.820 -0.763 -6.766 1.00 98.44 214 TYR A CA 1
ATOM 1701 C C . TYR A 1 214 ? 18.544 -2.260 -6.595 1.00 98.44 214 TYR A C 1
ATOM 1703 O O . TYR A 1 214 ? 18.367 -2.727 -5.467 1.00 98.44 214 TYR A O 1
ATOM 1711 N N . CYS A 1 215 ? 18.546 -3.040 -7.680 1.00 97.81 215 CYS A N 1
ATOM 1712 C CA . CYS A 1 215 ? 18.385 -4.491 -7.601 1.00 97.81 215 CYS A CA 1
ATOM 1713 C C . CYS A 1 215 ? 19.538 -5.162 -6.838 1.00 97.81 215 CYS A C 1
ATOM 1715 O O . CYS A 1 215 ? 19.315 -6.068 -6.030 1.00 97.81 215 CYS A O 1
ATOM 1717 N N . GLN A 1 216 ? 20.777 -4.727 -7.070 1.00 97.50 216 GLN A N 1
ATOM 1718 C CA . GLN A 1 216 ? 21.957 -5.262 -6.392 1.00 97.50 216 GLN A CA 1
ATOM 1719 C C . GLN A 1 216 ? 21.969 -4.890 -4.906 1.00 97.50 216 GLN A C 1
ATOM 1721 O O . GLN A 1 216 ? 22.213 -5.751 -4.057 1.00 97.50 216 GLN A O 1
ATOM 1726 N N . ARG A 1 217 ? 21.644 -3.638 -4.567 1.00 98.38 217 ARG A N 1
ATOM 1727 C CA . ARG A 1 217 ? 21.471 -3.185 -3.177 1.00 98.38 217 ARG A CA 1
ATOM 1728 C C . ARG A 1 217 ? 20.374 -3.965 -2.459 1.00 98.38 217 ARG A C 1
ATOM 1730 O O . ARG A 1 217 ? 20.589 -4.433 -1.341 1.00 98.38 217 ARG A O 1
ATOM 1737 N N . ALA A 1 218 ? 19.249 -4.211 -3.130 1.00 98.00 218 ALA A N 1
ATOM 1738 C CA . ALA A 1 218 ? 18.165 -5.035 -2.605 1.00 98.00 218 ALA A CA 1
ATOM 1739 C C . ALA A 1 218 ? 18.647 -6.451 -2.245 1.00 98.00 218 ALA A C 1
ATOM 1741 O O . ALA A 1 218 ? 18.370 -6.951 -1.154 1.00 98.00 218 ALA A O 1
ATOM 1742 N N . LEU A 1 219 ? 19.429 -7.078 -3.130 1.00 97.94 219 LEU A N 1
ATOM 1743 C CA . LEU A 1 219 ? 19.986 -8.418 -2.926 1.00 97.94 219 LEU A CA 1
ATOM 1744 C C . LEU A 1 219 ? 21.032 -8.488 -1.804 1.00 97.94 219 LEU A C 1
ATOM 1746 O O . LEU A 1 219 ? 21.162 -9.544 -1.189 1.00 97.94 219 LEU A O 1
ATOM 1750 N N . LYS A 1 220 ? 21.722 -7.392 -1.461 1.00 97.88 220 LYS A N 1
ATOM 1751 C CA . LYS A 1 220 ? 22.588 -7.351 -0.263 1.00 97.88 220 LYS A CA 1
ATOM 1752 C C . LYS A 1 220 ? 21.782 -7.540 1.030 1.00 97.88 220 LYS A C 1
ATOM 1754 O O . LYS A 1 220 ? 22.277 -8.142 1.978 1.00 97.88 220 LYS A O 1
ATOM 1759 N N . ILE A 1 221 ? 20.532 -7.072 1.067 1.00 97.19 221 ILE A N 1
ATOM 1760 C CA . ILE A 1 221 ? 19.624 -7.223 2.221 1.00 97.19 221 ILE A CA 1
ATOM 1761 C C . ILE A 1 221 ? 18.820 -8.526 2.131 1.00 97.19 221 ILE A C 1
ATOM 1763 O O . ILE A 1 221 ? 18.586 -9.218 3.128 1.00 97.19 221 ILE A O 1
ATOM 1767 N N . ALA A 1 222 ? 18.383 -8.882 0.927 1.00 95.81 222 ALA A N 1
ATOM 1768 C CA . ALA A 1 222 ? 17.509 -10.012 0.652 1.00 95.81 222 ALA A CA 1
ATOM 1769 C C . ALA A 1 222 ? 18.147 -11.035 -0.313 1.00 95.81 222 ALA A C 1
ATOM 1771 O O . ALA A 1 222 ? 17.555 -11.342 -1.347 1.00 95.81 222 ALA A O 1
ATOM 1772 N N . PRO A 1 223 ? 19.311 -11.637 0.022 1.00 95.00 223 PRO A N 1
ATOM 1773 C CA . PRO A 1 223 ? 20.070 -12.470 -0.924 1.00 95.00 223 PRO A CA 1
ATOM 1774 C C . PRO A 1 223 ? 19.348 -13.747 -1.368 1.00 95.00 223 PRO A C 1
ATOM 1776 O O . PRO A 1 223 ? 19.641 -14.292 -2.425 1.00 95.00 223 PRO A O 1
ATOM 1779 N N . THR A 1 224 ? 18.391 -14.229 -0.573 1.00 93.62 224 THR A N 1
ATOM 1780 C CA . THR A 1 224 ? 17.620 -15.449 -0.855 1.00 93.62 224 THR A CA 1
ATOM 1781 C C . THR A 1 224 ? 16.271 -15.156 -1.517 1.00 93.62 224 THR A C 1
ATOM 1783 O O . THR A 1 224 ? 15.445 -16.058 -1.641 1.00 93.62 224 THR A O 1
ATOM 1786 N N . SER A 1 225 ? 15.995 -13.901 -1.891 1.00 94.56 225 SER A N 1
ATOM 1787 C CA . SER A 1 225 ? 14.741 -13.541 -2.552 1.00 94.56 225 SER A CA 1
ATOM 1788 C C . SER A 1 225 ? 14.759 -14.026 -3.998 1.00 94.56 225 SER A C 1
ATOM 1790 O O . SER A 1 225 ? 15.404 -13.442 -4.868 1.00 94.56 225 SER A O 1
ATOM 1792 N N . SER A 1 226 ? 14.025 -15.107 -4.266 1.00 91.62 226 SER A N 1
ATOM 1793 C CA . SER A 1 226 ? 13.915 -15.688 -5.609 1.0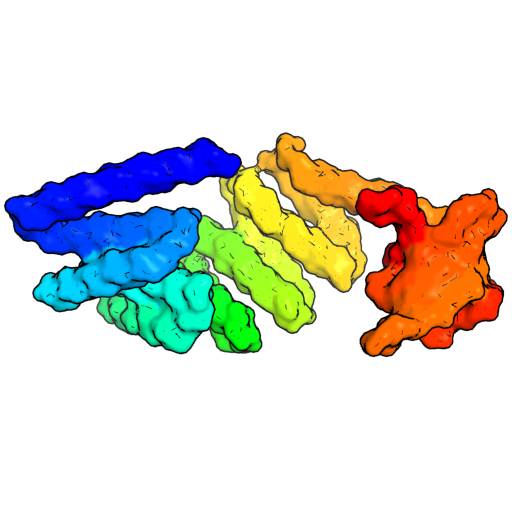0 91.62 226 SER A CA 1
ATOM 1794 C C . SER A 1 226 ? 13.358 -14.693 -6.630 1.00 91.62 226 SER A C 1
ATOM 1796 O O . SER A 1 226 ? 13.728 -14.738 -7.801 1.00 91.62 226 SER A O 1
ATOM 1798 N N . HIS A 1 227 ? 12.500 -13.770 -6.192 1.00 88.94 227 HIS A N 1
ATOM 1799 C CA . HIS A 1 227 ? 11.952 -12.725 -7.045 1.00 88.94 227 HIS A CA 1
ATOM 1800 C C . HIS A 1 227 ? 13.021 -11.705 -7.458 1.00 88.94 227 HIS A C 1
ATOM 1802 O O . HIS A 1 227 ? 13.133 -11.397 -8.643 1.00 88.94 227 HIS A O 1
ATOM 1808 N N . LEU A 1 228 ? 13.835 -11.227 -6.511 1.00 94.50 228 LEU A N 1
ATOM 1809 C CA . LEU A 1 228 ? 14.901 -10.262 -6.797 1.00 94.50 228 LEU A CA 1
ATOM 1810 C C . LEU A 1 228 ? 16.034 -10.877 -7.621 1.00 94.50 228 LEU A C 1
ATOM 1812 O O . LEU A 1 228 ? 16.572 -10.210 -8.497 1.00 94.50 228 LEU A O 1
ATOM 1816 N N . LEU A 1 229 ? 16.359 -12.153 -7.391 1.00 93.75 229 LEU A N 1
ATOM 1817 C CA . LEU A 1 229 ? 17.335 -12.880 -8.208 1.00 93.75 229 LEU A CA 1
ATOM 1818 C C . LEU A 1 229 ? 16.881 -12.944 -9.672 1.00 93.75 229 LEU A C 1
ATOM 1820 O O . LEU A 1 229 ? 17.623 -12.523 -10.552 1.00 93.75 229 LEU A O 1
ATOM 1824 N N . LYS A 1 230 ? 15.624 -13.339 -9.924 1.00 89.75 230 LYS A N 1
ATOM 1825 C CA . LYS A 1 230 ? 15.041 -13.322 -11.278 1.00 89.75 230 LYS A CA 1
ATOM 1826 C C . LYS A 1 230 ? 15.047 -11.925 -11.897 1.00 89.75 230 LYS A C 1
ATOM 1828 O O . LYS A 1 230 ? 15.228 -11.789 -13.102 1.00 89.75 230 LYS A O 1
ATOM 1833 N N . LEU A 1 231 ? 14.807 -10.889 -11.094 1.00 89.69 231 LEU A N 1
ATOM 1834 C CA . LEU A 1 231 ? 14.793 -9.511 -11.575 1.00 89.69 231 LEU A CA 1
ATOM 1835 C C . LEU A 1 231 ? 16.194 -9.034 -11.971 1.00 89.69 231 LEU A C 1
ATOM 1837 O O . LEU A 1 231 ? 16.342 -8.462 -13.047 1.00 89.69 231 LEU A O 1
ATOM 1841 N N . ARG A 1 232 ? 17.215 -9.340 -11.163 1.00 93.69 232 ARG A N 1
ATOM 1842 C CA . ARG A 1 232 ? 18.622 -9.106 -11.510 1.00 93.69 232 ARG A CA 1
ATOM 1843 C C . ARG A 1 232 ? 18.979 -9.826 -12.801 1.00 93.69 232 ARG A C 1
ATOM 1845 O O . ARG A 1 232 ? 19.501 -9.189 -13.702 1.00 93.69 232 ARG A O 1
ATOM 1852 N N . ASP A 1 233 ? 18.661 -11.115 -12.899 1.00 88.31 233 ASP A N 1
ATOM 1853 C CA . ASP A 1 233 ? 19.009 -11.917 -14.072 1.00 88.31 233 ASP A CA 1
ATOM 1854 C C . ASP A 1 233 ? 18.386 -11.319 -15.341 1.00 88.31 233 ASP A C 1
ATOM 1856 O O . ASP A 1 233 ? 19.054 -11.230 -16.365 1.00 88.31 233 ASP A O 1
ATOM 1860 N N . ARG A 1 234 ? 17.151 -10.803 -15.271 1.00 84.88 234 ARG A N 1
ATOM 1861 C CA . ARG A 1 234 ? 16.520 -10.068 -16.383 1.00 84.88 234 ARG A CA 1
ATOM 1862 C C . ARG A 1 234 ? 17.218 -8.753 -16.735 1.00 84.88 234 ARG A C 1
ATOM 1864 O O . ARG A 1 234 ? 17.229 -8.391 -17.903 1.00 84.88 234 ARG A O 1
ATOM 1871 N N . LEU A 1 235 ? 17.748 -8.031 -15.749 1.00 86.12 235 LEU A N 1
ATOM 1872 C CA . LEU A 1 235 ? 18.459 -6.766 -15.962 1.00 86.12 235 LEU A CA 1
ATOM 1873 C C . LEU A 1 235 ? 19.867 -6.975 -16.534 1.00 86.12 235 LEU A C 1
ATOM 1875 O O . LEU A 1 235 ? 20.351 -6.120 -17.265 1.00 86.12 235 LEU A O 1
ATOM 1879 N N . THR A 1 236 ? 20.522 -8.091 -16.201 1.00 85.38 236 THR A N 1
ATOM 1880 C CA . THR A 1 236 ? 21.903 -8.386 -16.619 1.00 85.38 236 THR A CA 1
ATOM 1881 C C . THR A 1 236 ? 22.002 -9.338 -17.801 1.00 85.38 236 THR A C 1
ATOM 1883 O O . THR A 1 236 ? 23.093 -9.509 -18.340 1.00 85.38 236 THR A O 1
ATOM 1886 N N . SER A 1 237 ? 20.911 -10.013 -18.176 1.00 76.31 237 SER A N 1
ATOM 1887 C CA . SER A 1 237 ? 20.922 -10.907 -19.333 1.00 76.31 237 SER A CA 1
ATOM 1888 C C . SER A 1 237 ? 21.284 -10.096 -20.574 1.00 76.31 237 SER A C 1
ATOM 1890 O O . SER A 1 237 ? 20.597 -9.110 -20.858 1.00 76.31 237 SER A O 1
ATOM 1892 N N . PRO A 1 238 ? 22.338 -10.483 -21.317 1.00 67.75 238 PRO A N 1
ATOM 1893 C CA . PRO A 1 238 ? 22.639 -9.832 -22.576 1.00 67.75 238 PRO A CA 1
ATOM 1894 C C . PRO A 1 238 ? 21.407 -9.967 -23.463 1.00 67.75 238 PRO A C 1
ATOM 1896 O O . PRO A 1 238 ? 20.907 -11.072 -23.692 1.00 67.75 238 PRO A O 1
ATOM 1899 N N . LYS A 1 239 ? 20.879 -8.834 -23.920 1.00 73.50 239 LYS A N 1
ATOM 1900 C CA . LYS A 1 239 ? 19.781 -8.853 -24.876 1.00 73.50 239 LYS A CA 1
ATOM 1901 C C . LYS A 1 239 ? 20.309 -9.502 -26.151 1.00 73.50 239 LYS A C 1
ATOM 1903 O O . LYS A 1 239 ? 21.282 -9.011 -26.722 1.00 73.50 239 LYS A O 1
ATOM 1908 N N . LYS A 1 240 ? 19.714 -10.621 -26.577 1.00 78.75 240 LYS A N 1
ATOM 1909 C CA . LYS A 1 240 ? 20.074 -11.227 -27.864 1.00 78.75 240 LYS A CA 1
ATOM 1910 C C . LYS A 1 240 ? 19.622 -10.246 -28.939 1.00 78.75 240 LYS A C 1
ATOM 1912 O O . LYS A 1 240 ? 18.452 -9.878 -28.987 1.00 78.75 240 LYS A O 1
ATOM 1917 N N . ILE A 1 241 ? 20.560 -9.810 -29.765 1.00 85.31 241 ILE A N 1
ATOM 1918 C CA . ILE A 1 241 ? 20.269 -9.019 -30.954 1.00 85.31 241 ILE A CA 1
ATOM 1919 C C . ILE A 1 241 ? 20.188 -9.996 -32.121 1.00 85.31 241 ILE A C 1
ATOM 1921 O O . ILE A 1 241 ? 21.060 -10.848 -32.285 1.00 85.31 241 ILE A O 1
ATOM 1925 N N . SER A 1 242 ? 19.125 -9.891 -32.905 1.00 88.69 242 SER A N 1
ATOM 1926 C CA . SER A 1 242 ? 18.973 -10.583 -34.178 1.00 88.69 242 SER A CA 1
ATOM 1927 C C . SER A 1 242 ? 18.763 -9.552 -35.285 1.00 88.69 242 SER A C 1
ATOM 1929 O O . SER A 1 242 ? 18.454 -8.387 -35.027 1.00 88.69 242 SER A O 1
ATOM 1931 N N . HIS A 1 243 ? 18.973 -9.984 -36.518 1.00 92.00 243 HIS A N 1
ATOM 1932 C CA . HIS A 1 243 ? 18.783 -9.184 -37.717 1.00 92.00 243 HIS A CA 1
ATOM 1933 C C . HIS A 1 243 ? 17.767 -9.887 -38.600 1.00 92.00 243 HIS A C 1
ATOM 1935 O O . HIS A 1 243 ? 17.699 -11.119 -38.622 1.00 92.00 243 HIS A O 1
ATOM 1941 N N . GLY A 1 244 ? 16.959 -9.113 -39.309 1.00 92.94 244 GLY A N 1
ATOM 1942 C CA . GLY A 1 244 ? 15.958 -9.700 -40.173 1.00 92.94 244 GLY A CA 1
ATOM 1943 C C . GLY A 1 244 ? 15.228 -8.696 -41.035 1.00 92.94 244 GLY A C 1
ATOM 1944 O O . GLY A 1 244 ? 15.558 -7.511 -41.095 1.00 92.94 244 GLY A O 1
ATOM 1945 N N . THR A 1 245 ? 14.196 -9.201 -41.696 1.00 94.12 245 THR A N 1
ATOM 1946 C CA . THR A 1 245 ? 13.340 -8.430 -42.592 1.00 94.12 245 THR A CA 1
ATOM 1947 C C . THR A 1 245 ? 11.893 -8.489 -42.114 1.00 94.12 245 THR A C 1
ATOM 1949 O O . THR A 1 245 ? 11.398 -9.562 -41.751 1.00 94.12 245 THR A O 1
ATOM 1952 N N . ILE A 1 246 ? 11.187 -7.353 -42.123 1.00 92.56 246 ILE A N 1
ATOM 1953 C CA . ILE A 1 246 ? 9.753 -7.317 -41.804 1.00 92.56 246 ILE A CA 1
ATOM 1954 C C . ILE A 1 246 ? 8.995 -8.215 -42.791 1.00 92.56 246 ILE A C 1
ATOM 1956 O O . ILE A 1 246 ? 8.898 -7.914 -43.981 1.00 92.56 246 ILE A O 1
ATOM 1960 N N . LYS A 1 247 ? 8.423 -9.312 -42.287 1.00 93.31 247 LYS A N 1
ATOM 1961 C CA . LYS A 1 247 ? 7.679 -10.301 -43.079 1.00 93.31 247 LYS A CA 1
ATOM 1962 C C . LYS A 1 247 ? 6.244 -9.860 -43.335 1.00 93.31 247 LYS A C 1
ATOM 1964 O O . LYS A 1 247 ? 5.708 -10.075 -44.418 1.00 93.31 247 LYS A O 1
ATOM 1969 N N . ARG A 1 248 ? 5.586 -9.324 -42.304 1.00 92.12 248 ARG A N 1
ATOM 1970 C CA . ARG A 1 248 ? 4.201 -8.834 -42.360 1.00 92.12 248 ARG A CA 1
ATOM 1971 C C . ARG A 1 248 ? 3.877 -7.946 -41.167 1.00 92.12 248 ARG A C 1
ATOM 1973 O O . ARG A 1 248 ? 4.375 -8.203 -40.072 1.00 92.12 248 ARG A O 1
ATOM 1980 N N . VAL A 1 249 ? 2.966 -7.001 -41.382 1.00 88.19 249 VAL A N 1
ATOM 1981 C CA . VAL A 1 249 ? 2.326 -6.182 -40.344 1.00 88.19 249 VAL A CA 1
ATOM 1982 C C . VAL A 1 249 ? 0.816 -6.289 -40.521 1.00 88.19 249 VAL A C 1
ATOM 1984 O O . VAL A 1 249 ? 0.307 -6.139 -41.629 1.00 88.19 249 VAL A O 1
ATOM 1987 N N . ILE A 1 250 ? 0.107 -6.623 -39.449 1.00 88.62 250 ILE A N 1
ATOM 1988 C CA . ILE A 1 250 ? -1.319 -6.939 -39.436 1.00 88.62 250 ILE A CA 1
ATOM 1989 C C . ILE A 1 250 ? -1.996 -6.113 -38.331 1.00 88.62 250 ILE A C 1
ATOM 1991 O O . ILE A 1 250 ? -1.551 -6.162 -37.180 1.00 88.62 250 ILE A O 1
ATOM 1995 N N . PRO A 1 251 ? -3.091 -5.395 -38.629 1.00 86.06 251 PRO A N 1
ATOM 1996 C CA . PRO A 1 251 ? -3.936 -4.799 -37.603 1.00 86.06 251 PRO A CA 1
ATOM 1997 C C . PRO A 1 251 ? -4.800 -5.866 -36.927 1.00 86.06 251 PRO A C 1
ATOM 1999 O O . PRO A 1 251 ? -5.389 -6.732 -37.577 1.00 86.06 251 PRO A O 1
ATOM 2002 N N . ASN A 1 252 ? -4.903 -5.813 -35.603 1.00 82.25 252 ASN A N 1
ATOM 2003 C CA . ASN A 1 252 ? -5.876 -6.617 -34.872 1.00 82.25 252 ASN A CA 1
ATOM 2004 C C . ASN A 1 252 ? -7.258 -5.935 -34.842 1.00 82.25 252 ASN A C 1
ATOM 2006 O O . ASN A 1 252 ? -7.424 -4.793 -35.265 1.00 82.25 252 ASN A O 1
ATOM 2010 N N . ARG A 1 253 ? -8.265 -6.631 -34.294 1.00 85.44 253 ARG A N 1
ATOM 2011 C CA . ARG A 1 253 ? -9.661 -6.149 -34.210 1.00 85.44 253 ARG A CA 1
ATOM 2012 C C . ARG A 1 253 ? -9.866 -4.846 -33.420 1.00 85.44 253 ARG A C 1
ATOM 2014 O O . ARG A 1 253 ? -10.969 -4.317 -33.422 1.00 85.44 253 ARG A O 1
ATOM 2021 N N . TRP A 1 254 ? -8.838 -4.362 -32.727 1.00 77.19 254 TRP A N 1
ATOM 2022 C CA . TRP A 1 254 ? -8.847 -3.119 -31.954 1.00 77.19 254 TRP A CA 1
ATOM 2023 C C . TRP A 1 254 ? -7.924 -2.048 -32.556 1.00 77.19 254 TRP A C 1
ATOM 2025 O O . TRP A 1 254 ? -7.671 -1.039 -31.910 1.00 77.19 254 TRP A O 1
ATOM 2035 N N . GLY A 1 255 ? -7.400 -2.267 -33.767 1.00 76.12 255 GLY A N 1
ATOM 2036 C CA . GLY A 1 255 ? -6.528 -1.321 -34.463 1.00 76.12 255 GLY A CA 1
ATOM 2037 C C . GLY A 1 255 ? -5.050 -1.389 -34.075 1.00 76.12 255 GLY A C 1
ATOM 2038 O O . GLY A 1 255 ? -4.255 -0.698 -34.701 1.00 76.12 255 GLY A O 1
ATOM 2039 N N . TYR A 1 256 ? -4.655 -2.237 -33.116 1.00 77.75 256 TYR A N 1
ATOM 2040 C CA . TYR A 1 256 ? -3.239 -2.380 -32.764 1.00 77.75 256 TYR A CA 1
ATOM 2041 C C . TYR A 1 256 ? -2.491 -3.216 -33.795 1.00 77.75 256 TYR A C 1
ATOM 2043 O O . TYR A 1 256 ? -2.974 -4.272 -34.226 1.00 77.75 256 TYR A O 1
ATOM 2051 N N . LEU A 1 257 ? -1.278 -2.790 -34.122 1.00 83.62 257 LEU A N 1
ATOM 2052 C CA . LEU A 1 257 ? -0.435 -3.457 -35.107 1.00 83.62 257 LEU A CA 1
ATOM 2053 C C . LEU A 1 257 ? 0.424 -4.560 -34.460 1.00 83.62 257 LEU A C 1
ATOM 2055 O O . LEU A 1 257 ? 1.011 -4.396 -33.384 1.00 83.62 257 LEU A O 1
ATOM 2059 N N . TYR A 1 258 ? 0.502 -5.709 -35.129 1.00 88.12 258 TYR A N 1
ATOM 2060 C CA . TYR A 1 258 ? 1.417 -6.804 -34.803 1.00 88.12 258 TYR A CA 1
ATOM 2061 C C . TYR A 1 258 ? 2.007 -7.412 -36.071 1.00 88.12 258 TYR A C 1
ATOM 2063 O O . TYR A 1 258 ? 1.475 -7.231 -37.161 1.00 88.12 258 TYR A O 1
ATOM 2071 N N . GLY A 1 259 ? 3.108 -8.140 -35.953 1.00 90.25 259 GLY A N 1
ATOM 2072 C CA . GLY A 1 259 ? 3.792 -8.661 -37.122 1.00 90.25 259 GLY A CA 1
ATOM 2073 C C . GLY A 1 259 ? 4.844 -9.704 -36.811 1.00 90.25 259 GLY A C 1
ATOM 2074 O O . GLY A 1 259 ? 4.990 -10.161 -35.675 1.00 90.25 259 GLY A O 1
ATOM 2075 N N . PHE A 1 260 ? 5.550 -10.092 -37.867 1.00 92.62 260 PHE A N 1
ATOM 2076 C CA . PHE A 1 260 ? 6.621 -11.076 -37.810 1.00 92.62 260 PHE A CA 1
ATOM 2077 C C . PHE A 1 260 ? 7.847 -10.567 -38.564 1.00 92.62 260 PHE A C 1
ATOM 2079 O O . PHE A 1 260 ? 7.706 -9.933 -39.613 1.00 92.62 260 PHE A O 1
ATOM 2086 N N . ILE A 1 261 ? 9.031 -10.856 -38.036 1.00 92.25 261 ILE A N 1
ATOM 2087 C CA . ILE A 1 261 ? 10.327 -10.607 -38.672 1.00 92.25 261 ILE A CA 1
ATOM 2088 C C . ILE A 1 261 ? 10.897 -11.965 -39.055 1.00 92.25 261 ILE A C 1
ATOM 2090 O O . ILE A 1 261 ? 10.997 -12.843 -38.199 1.00 92.25 261 ILE A O 1
ATOM 2094 N N . THR A 1 262 ? 11.261 -12.137 -40.321 1.00 94.00 262 THR A N 1
ATOM 2095 C CA . THR A 1 262 ? 12.051 -13.298 -40.743 1.00 94.00 262 THR A CA 1
ATOM 2096 C C . THR A 1 262 ? 13.510 -13.008 -40.452 1.00 94.00 262 THR A C 1
ATOM 2098 O O . THR A 1 262 ? 14.000 -11.944 -40.831 1.00 94.00 262 THR A O 1
ATOM 2101 N N . THR A 1 263 ? 14.170 -13.915 -39.738 1.00 91.44 263 THR A N 1
ATOM 2102 C CA . THR A 1 263 ? 15.543 -13.721 -39.276 1.00 91.44 263 THR A CA 1
ATOM 2103 C C . THR A 1 263 ? 16.550 -14.093 -40.361 1.00 91.44 263 THR A C 1
ATOM 2105 O O . THR A 1 263 ? 16.312 -14.986 -41.175 1.00 91.44 263 THR A O 1
ATOM 2108 N N . ASP A 1 264 ? 17.682 -13.395 -40.383 1.00 89.69 264 ASP A N 1
ATOM 2109 C CA . ASP A 1 264 ? 18.753 -13.623 -41.360 1.00 89.69 264 ASP A CA 1
ATOM 2110 C C . ASP A 1 264 ? 19.521 -14.932 -41.096 1.00 89.69 264 ASP A C 1
ATOM 2112 O O . ASP A 1 264 ? 20.096 -15.520 -42.009 1.00 89.69 264 ASP A O 1
ATOM 2116 N N . ASP A 1 265 ? 19.529 -15.388 -39.843 1.00 84.00 265 ASP A N 1
ATOM 2117 C CA . ASP A 1 265 ? 20.203 -16.601 -39.368 1.00 84.00 265 ASP A CA 1
ATOM 2118 C C . ASP A 1 265 ? 19.387 -17.889 -39.595 1.00 84.00 265 ASP A C 1
ATOM 2120 O O . ASP A 1 265 ? 19.876 -18.983 -39.316 1.00 84.00 265 ASP A O 1
ATOM 2124 N N . GLY A 1 266 ? 18.166 -17.782 -40.135 1.00 78.12 266 GLY A N 1
ATOM 2125 C CA . GLY A 1 266 ? 17.284 -18.924 -40.393 1.00 78.12 266 GLY A CA 1
ATOM 2126 C C . GLY A 1 266 ? 16.579 -19.481 -39.150 1.00 78.12 266 GLY A C 1
ATOM 2127 O O . GLY A 1 266 ? 15.939 -20.532 -39.241 1.00 78.12 266 GLY A O 1
ATOM 2128 N N . ASP A 1 267 ? 16.675 -18.790 -38.009 1.00 83.94 267 ASP A N 1
ATOM 2129 C CA . ASP A 1 267 ? 15.864 -19.052 -36.817 1.00 83.94 267 ASP A CA 1
ATOM 2130 C C . ASP A 1 267 ? 14.350 -18.866 -37.097 1.00 83.94 267 ASP A C 1
ATOM 2132 O O . ASP A 1 267 ? 13.895 -18.384 -38.138 1.00 83.94 267 ASP A O 1
ATOM 2136 N N . ALA A 1 268 ? 13.521 -19.285 -36.135 1.00 87.25 268 ALA A N 1
ATOM 2137 C CA . ALA A 1 268 ? 12.079 -19.068 -36.201 1.00 87.25 268 ALA A CA 1
ATOM 2138 C C . ALA A 1 268 ? 11.731 -17.569 -36.263 1.00 87.25 268 ALA A C 1
ATOM 2140 O O . ALA A 1 268 ? 12.349 -16.759 -35.571 1.00 87.25 268 ALA A O 1
ATOM 2141 N N . ASP A 1 269 ? 10.679 -17.226 -37.020 1.00 91.75 269 ASP A N 1
ATOM 2142 C CA . ASP A 1 269 ? 10.200 -15.844 -37.134 1.00 91.75 269 ASP A CA 1
ATOM 2143 C C . ASP A 1 269 ? 9.986 -15.203 -35.749 1.00 91.75 269 ASP A C 1
ATOM 2145 O O . ASP A 1 269 ? 9.364 -15.784 -34.851 1.00 91.75 269 ASP A O 1
ATOM 2149 N N . ILE A 1 270 ? 10.428 -13.955 -35.607 1.00 90.19 270 ILE A N 1
ATOM 2150 C CA . ILE A 1 270 ? 10.283 -13.181 -34.376 1.00 90.19 270 ILE A CA 1
ATOM 2151 C C . ILE A 1 270 ? 8.941 -12.457 -34.401 1.00 90.19 270 ILE A C 1
ATOM 2153 O O . ILE A 1 270 ? 8.660 -11.676 -35.311 1.00 90.19 270 ILE A O 1
ATOM 2157 N N . TYR A 1 271 ? 8.122 -12.667 -33.375 1.00 90.56 271 TYR A N 1
ATOM 2158 C CA . TYR A 1 271 ? 6.852 -11.961 -33.210 1.00 90.56 271 TYR A CA 1
ATOM 2159 C C . TYR A 1 271 ? 7.052 -10.550 -32.637 1.00 90.56 271 TYR A C 1
ATOM 2161 O O . TYR A 1 271 ? 7.771 -10.375 -31.653 1.00 90.56 271 TYR A O 1
ATOM 2169 N N . PHE A 1 272 ? 6.351 -9.546 -33.167 1.00 87.94 272 PHE A N 1
ATOM 2170 C CA . PHE A 1 272 ? 6.308 -8.202 -32.584 1.00 87.94 272 PHE A CA 1
ATOM 2171 C C . PHE A 1 272 ? 4.892 -7.625 -32.522 1.00 87.94 272 PHE A C 1
ATOM 2173 O O . PHE A 1 272 ? 3.995 -8.046 -33.247 1.00 87.94 272 PHE A O 1
ATOM 2180 N N . ARG A 1 273 ? 4.687 -6.640 -31.642 1.00 84.62 273 ARG A N 1
ATOM 2181 C CA . ARG A 1 273 ? 3.450 -5.851 -31.526 1.00 84.62 273 ARG A CA 1
ATOM 2182 C C . ARG A 1 273 ? 3.771 -4.435 -31.069 1.00 84.62 273 ARG A C 1
ATOM 2184 O O . ARG A 1 273 ? 4.863 -4.196 -30.570 1.00 84.62 273 ARG A O 1
ATOM 2191 N N . GLU A 1 274 ? 2.787 -3.551 -31.128 1.00 70.31 274 GLU A N 1
ATOM 2192 C CA . GLU A 1 274 ? 2.887 -2.119 -30.790 1.00 70.31 274 GLU A CA 1
ATOM 2193 C C . GLU A 1 274 ? 3.529 -1.785 -29.445 1.00 70.31 274 GLU A C 1
ATOM 2195 O O . GLU A 1 274 ? 4.228 -0.789 -29.324 1.00 70.31 274 GLU A O 1
ATOM 2200 N N . GLY A 1 275 ? 3.429 -2.674 -28.459 1.00 63.88 275 GLY A N 1
ATOM 2201 C CA . GLY A 1 275 ? 4.124 -2.508 -27.181 1.00 63.88 275 GLY A CA 1
ATOM 2202 C C . GLY A 1 275 ? 5.629 -2.828 -27.172 1.00 63.88 275 GLY A C 1
ATOM 2203 O O . GLY A 1 275 ? 6.218 -2.741 -26.100 1.00 63.88 275 GLY A O 1
ATOM 2204 N N . TYR A 1 276 ? 6.236 -3.263 -28.283 1.00 66.19 276 TYR A N 1
ATOM 2205 C CA . TYR A 1 276 ? 7.612 -3.801 -28.344 1.00 66.19 276 TYR A CA 1
ATOM 2206 C C . TYR A 1 276 ? 8.562 -3.015 -29.261 1.00 66.19 276 TYR A C 1
ATOM 2208 O O . TYR A 1 276 ? 9.664 -3.475 -29.539 1.00 66.19 276 TYR A O 1
ATOM 2216 N N . VAL A 1 277 ? 8.136 -1.863 -29.779 1.00 61.44 277 VAL A N 1
ATOM 2217 C CA . VAL A 1 277 ? 8.790 -1.208 -30.933 1.00 61.44 277 VAL A CA 1
ATOM 2218 C C . VAL A 1 277 ? 9.634 0.006 -30.522 1.00 61.44 277 VAL A C 1
ATOM 2220 O O . VAL A 1 277 ? 10.148 0.739 -31.358 1.00 61.44 277 VAL A O 1
ATOM 2223 N N . GLY A 1 278 ? 9.834 0.193 -29.212 1.00 63.28 278 GLY A N 1
ATOM 2224 C CA . GLY A 1 278 ? 10.680 1.254 -28.671 1.00 63.28 278 GLY A CA 1
ATOM 2225 C C . GLY A 1 278 ? 10.285 2.635 -29.203 1.00 63.28 278 GLY A C 1
ATOM 2226 O O . GLY A 1 278 ? 9.161 3.081 -28.990 1.00 63.28 278 GLY A O 1
ATOM 2227 N N . SER A 1 279 ? 11.222 3.307 -29.876 1.00 54.16 279 SER A N 1
ATOM 2228 C CA . SER A 1 279 ? 11.049 4.644 -30.461 1.00 54.16 279 SER A CA 1
ATOM 2229 C C . SER A 1 279 ? 10.622 4.646 -31.934 1.00 54.16 279 SER A C 1
ATOM 2231 O O . SER A 1 279 ? 10.449 5.722 -32.499 1.00 54.16 279 SER A O 1
ATOM 2233 N N . VAL A 1 280 ? 10.504 3.481 -32.580 1.00 58.88 280 VAL A N 1
ATOM 2234 C CA . VAL A 1 280 ? 10.112 3.375 -33.993 1.00 58.88 280 VAL A CA 1
ATOM 2235 C C . VAL A 1 280 ? 8.597 3.219 -34.076 1.00 58.88 280 VAL A C 1
ATOM 2237 O O . VAL A 1 280 ? 8.013 2.364 -33.408 1.00 58.88 280 VAL A O 1
ATOM 2240 N N . SER A 1 281 ? 7.946 4.040 -34.901 1.00 63.81 281 SER A N 1
ATOM 2241 C CA . SER A 1 281 ? 6.519 3.876 -35.155 1.00 63.81 281 SER A CA 1
ATOM 2242 C C . SER A 1 281 ? 6.285 2.616 -35.984 1.00 63.81 281 SER A C 1
ATOM 2244 O O . SER A 1 281 ? 6.965 2.372 -36.980 1.00 63.81 281 SER A O 1
ATOM 2246 N N . LEU A 1 282 ? 5.277 1.817 -35.624 1.00 64.38 282 LEU A N 1
ATOM 2247 C CA . LEU A 1 282 ? 4.898 0.648 -36.424 1.00 64.38 282 LEU A CA 1
ATOM 2248 C C . LEU A 1 282 ? 4.432 0.998 -37.834 1.00 64.38 282 LEU A C 1
ATOM 2250 O O . LEU A 1 282 ? 4.486 0.135 -38.707 1.00 64.38 282 LEU A O 1
ATOM 2254 N N . SER A 1 283 ? 4.004 2.243 -38.058 1.00 64.69 283 SER A N 1
ATOM 2255 C CA . SER A 1 283 ? 3.697 2.764 -39.393 1.00 64.69 283 SER A CA 1
ATOM 2256 C C . SER A 1 283 ? 4.903 2.746 -40.331 1.00 64.69 283 SER A C 1
ATOM 2258 O O . SER A 1 283 ? 4.721 2.665 -41.541 1.00 64.69 283 SER A O 1
ATOM 2260 N N . ASP A 1 284 ? 6.115 2.792 -39.777 1.00 72.19 284 ASP A N 1
ATOM 2261 C CA . ASP A 1 284 ? 7.359 2.900 -40.540 1.00 72.19 284 ASP A CA 1
ATOM 2262 C C . ASP A 1 284 ? 7.954 1.512 -40.830 1.00 72.19 284 ASP A C 1
ATOM 2264 O O . ASP A 1 284 ? 8.852 1.357 -41.659 1.00 72.19 284 ASP A O 1
ATOM 2268 N N . LEU A 1 285 ? 7.424 0.473 -40.176 1.00 76.56 285 LEU A N 1
ATOM 2269 C CA . LEU A 1 285 ? 7.802 -0.919 -40.391 1.00 76.56 285 LEU A CA 1
ATOM 2270 C C . LEU A 1 285 ? 7.054 -1.490 -41.601 1.00 76.56 285 LEU A C 1
ATOM 2272 O O . LEU A 1 285 ? 6.088 -2.239 -41.476 1.00 76.56 285 LEU A O 1
ATOM 2276 N N . VAL A 1 286 ? 7.514 -1.138 -42.800 1.00 85.12 286 VAL A N 1
ATOM 2277 C CA . VAL A 1 286 ? 6.988 -1.687 -44.058 1.00 85.12 286 VAL A CA 1
ATOM 2278 C C . VAL A 1 286 ? 7.532 -3.088 -44.335 1.00 85.12 286 VAL A C 1
ATOM 2280 O O . VAL A 1 286 ? 8.662 -3.421 -43.979 1.00 85.12 286 VAL A O 1
ATOM 2283 N N . VAL A 1 287 ? 6.729 -3.926 -44.998 1.00 90.75 287 VAL A N 1
ATOM 2284 C CA . VAL A 1 287 ? 7.164 -5.261 -45.440 1.00 90.75 287 VAL A CA 1
ATOM 2285 C C . VAL A 1 287 ? 8.408 -5.131 -46.318 1.00 90.75 287 VAL A C 1
ATOM 2287 O O . VAL A 1 287 ? 8.427 -4.328 -47.246 1.00 90.75 287 VAL A O 1
ATOM 2290 N N . GLY A 1 288 ? 9.442 -5.919 -46.021 1.00 88.69 288 GLY A N 1
ATOM 2291 C CA . GLY A 1 288 ? 10.734 -5.848 -46.707 1.00 88.69 288 GLY A CA 1
ATOM 2292 C C . GLY A 1 288 ? 11.770 -4.930 -46.047 1.00 88.69 288 GLY A C 1
ATOM 2293 O O . GLY A 1 288 ? 12.934 -4.980 -46.434 1.00 88.69 288 GLY A O 1
ATOM 2294 N N . ALA A 1 289 ? 11.400 -4.130 -45.040 1.00 89.69 289 ALA A N 1
ATOM 2295 C CA . ALA A 1 289 ? 12.365 -3.303 -44.318 1.00 89.69 289 ALA A CA 1
ATOM 2296 C C . ALA A 1 289 ? 13.344 -4.165 -43.507 1.00 89.69 289 ALA A C 1
ATOM 2298 O O . ALA A 1 289 ? 12.928 -5.103 -42.817 1.00 89.69 289 ALA A O 1
ATOM 2299 N N . ARG A 1 290 ? 14.638 -3.825 -43.565 1.00 92.00 290 ARG A N 1
ATOM 2300 C CA . ARG A 1 290 ? 15.673 -4.451 -42.737 1.00 92.00 290 ARG A CA 1
ATOM 2301 C C . ARG A 1 290 ? 15.650 -3.873 -41.329 1.00 92.00 290 ARG A C 1
ATOM 2303 O O . ARG A 1 290 ? 15.545 -2.659 -41.147 1.00 92.00 290 ARG A O 1
ATOM 2310 N N . VAL A 1 291 ? 15.775 -4.750 -40.340 1.00 90.00 291 VAL A N 1
ATOM 2311 C CA . VAL A 1 291 ? 15.718 -4.377 -38.929 1.00 90.00 291 VAL A CA 1
ATOM 2312 C C . VAL A 1 291 ? 16.783 -5.077 -38.099 1.00 90.00 291 VAL A C 1
ATOM 2314 O O . VAL A 1 291 ? 17.125 -6.236 -38.333 1.00 90.00 291 VAL A O 1
ATOM 2317 N N . GLU A 1 292 ? 17.260 -4.356 -37.093 1.00 89.38 292 GLU A N 1
ATOM 2318 C CA . GLU A 1 292 ? 17.918 -4.901 -35.912 1.00 89.38 292 GLU A CA 1
ATOM 2319 C C . GLU A 1 292 ? 16.841 -5.066 -34.835 1.00 89.38 292 GLU A C 1
ATOM 2321 O O . GLU A 1 292 ? 16.029 -4.163 -34.606 1.00 89.38 292 GLU A O 1
ATOM 2326 N N . VAL A 1 293 ? 16.798 -6.223 -34.182 1.00 87.81 293 VAL A N 1
ATOM 2327 C CA . VAL A 1 293 ? 15.766 -6.540 -33.197 1.00 87.81 293 VAL A CA 1
ATOM 2328 C C . VAL A 1 293 ? 16.375 -7.151 -31.942 1.00 87.81 293 VAL A C 1
ATOM 2330 O O . VAL A 1 293 ? 17.062 -8.169 -31.984 1.00 87.81 293 VAL A O 1
ATOM 2333 N N . GLU A 1 294 ? 16.081 -6.539 -30.797 1.00 87.06 294 GLU A N 1
ATOM 2334 C CA . GLU A 1 294 ? 16.347 -7.143 -29.492 1.00 87.06 294 GLU A CA 1
ATOM 2335 C C . GLU A 1 294 ? 15.273 -8.199 -29.217 1.00 87.06 294 GLU A C 1
ATOM 2337 O O . GLU A 1 294 ? 14.077 -7.888 -29.238 1.00 87.06 294 GLU A O 1
ATOM 2342 N N . VAL A 1 295 ? 15.670 -9.436 -28.922 1.00 85.56 295 VAL A N 1
ATOM 2343 C CA . VAL A 1 295 ? 14.752 -10.568 -28.756 1.00 85.56 295 VAL A CA 1
ATOM 2344 C C . VAL A 1 295 ? 14.819 -11.197 -27.370 1.00 85.56 295 VAL A C 1
ATOM 2346 O O . VAL A 1 295 ? 15.868 -11.263 -26.731 1.00 85.56 295 VAL A O 1
ATOM 2349 N N . GLU A 1 296 ? 13.681 -11.724 -26.929 1.00 82.25 296 GLU A N 1
ATOM 2350 C CA . GLU A 1 296 ? 13.576 -12.597 -25.760 1.00 82.25 296 GLU A CA 1
ATOM 2351 C C . GLU A 1 296 ? 12.584 -13.739 -26.029 1.00 82.25 296 GLU A C 1
ATOM 2353 O O . GLU A 1 296 ? 11.772 -13.661 -26.955 1.00 82.25 296 GLU A O 1
ATOM 2358 N N . HIS A 1 297 ? 12.618 -14.793 -25.212 1.00 79.12 297 HIS A N 1
ATOM 2359 C CA . HIS A 1 297 ? 11.587 -15.829 -25.255 1.00 79.12 297 HIS A CA 1
ATOM 2360 C C . HIS A 1 297 ? 10.331 -15.383 -24.499 1.00 79.12 297 HIS A C 1
ATOM 2362 O O . HIS A 1 297 ? 10.394 -14.908 -23.362 1.00 79.12 297 HIS A O 1
ATOM 2368 N N . ASP A 1 298 ? 9.168 -15.577 -25.113 1.00 70.00 298 ASP A N 1
ATOM 2369 C CA . ASP A 1 298 ? 7.888 -15.469 -24.428 1.00 70.00 298 ASP A CA 1
ATOM 2370 C C . ASP A 1 298 ? 7.635 -16.692 -23.509 1.00 70.00 298 ASP A C 1
ATOM 2372 O O . ASP A 1 298 ? 8.380 -17.674 -23.550 1.00 70.00 298 ASP A O 1
ATOM 2376 N N . PRO A 1 299 ? 6.582 -16.682 -22.667 1.00 63.16 299 PRO A N 1
ATOM 2377 C CA . PRO A 1 299 ? 6.266 -17.812 -21.785 1.00 63.16 299 PRO A CA 1
ATOM 2378 C C . PRO A 1 299 ? 5.986 -19.144 -22.500 1.00 63.16 299 PRO A C 1
ATOM 2380 O O . PRO A 1 299 ? 5.947 -20.181 -21.844 1.00 63.16 299 PRO A O 1
ATOM 2383 N N . THR A 1 300 ? 5.764 -19.125 -23.816 1.00 73.75 300 THR A N 1
ATOM 2384 C CA . THR A 1 300 ? 5.556 -20.312 -24.658 1.00 73.75 300 THR A CA 1
ATOM 2385 C C . THR A 1 300 ? 6.838 -20.766 -25.363 1.00 73.75 300 THR A C 1
ATOM 2387 O O . THR A 1 300 ? 6.813 -21.739 -26.113 1.00 73.75 300 THR A O 1
ATOM 2390 N N . GLY A 1 301 ? 7.961 -20.082 -25.118 1.00 73.31 301 GLY A N 1
ATOM 2391 C CA . GLY A 1 301 ? 9.262 -20.372 -25.712 1.00 73.31 301 GLY A CA 1
ATOM 2392 C C . GLY A 1 301 ? 9.472 -19.764 -27.100 1.00 73.31 301 GLY A C 1
ATOM 2393 O O . GLY A 1 301 ? 10.487 -20.053 -27.728 1.00 73.31 301 GLY A O 1
ATOM 2394 N N . ARG A 1 302 ? 8.571 -18.911 -27.601 1.00 81.00 302 ARG A N 1
ATOM 2395 C CA . ARG A 1 302 ? 8.722 -18.269 -28.920 1.00 81.00 302 ARG A CA 1
ATOM 2396 C C . ARG A 1 302 ? 9.558 -17.000 -28.827 1.00 81.00 302 ARG A C 1
ATOM 2398 O O . ARG A 1 302 ? 9.456 -16.272 -27.842 1.00 81.00 302 ARG A O 1
ATOM 2405 N N . TRP A 1 303 ? 10.339 -16.710 -29.864 1.00 84.56 303 TRP A N 1
ATOM 2406 C CA . TRP A 1 303 ? 11.039 -15.433 -29.972 1.00 84.56 303 TRP A CA 1
ATOM 2407 C C . TRP A 1 303 ? 10.041 -14.289 -30.134 1.00 84.56 303 TRP A C 1
ATOM 2409 O O . TRP A 1 303 ? 9.204 -14.290 -31.042 1.00 84.56 303 TRP A O 1
ATOM 2419 N N . ARG A 1 304 ? 10.154 -13.287 -29.265 1.00 87.44 304 ARG A N 1
ATOM 2420 C CA . ARG A 1 304 ? 9.455 -12.013 -29.407 1.00 87.44 304 ARG A CA 1
ATOM 2421 C C . ARG A 1 304 ? 10.438 -10.855 -29.405 1.00 87.44 304 ARG A C 1
ATOM 2423 O O . ARG A 1 304 ? 11.431 -10.880 -28.680 1.00 87.44 304 ARG A O 1
ATOM 2430 N N . ALA A 1 305 ? 10.123 -9.832 -30.185 1.00 86.69 305 ALA A N 1
ATOM 2431 C CA . ALA A 1 305 ? 10.826 -8.565 -30.149 1.00 86.69 305 ALA A CA 1
ATOM 2432 C C . ALA A 1 305 ? 10.559 -7.854 -28.817 1.00 86.69 305 ALA A C 1
ATOM 2434 O O . ALA A 1 305 ? 9.450 -7.908 -28.280 1.00 86.69 305 ALA A O 1
ATOM 2435 N N . THR A 1 306 ? 11.572 -7.163 -28.311 1.00 79.62 306 THR A N 1
ATOM 2436 C CA . THR A 1 306 ? 11.483 -6.231 -27.176 1.00 79.62 306 THR A CA 1
ATOM 2437 C C . THR A 1 306 ? 11.843 -4.805 -27.580 1.00 79.62 306 THR A C 1
ATOM 2439 O O . THR A 1 306 ? 11.406 -3.862 -26.921 1.00 79.62 306 THR A O 1
ATOM 2442 N N . ASN A 1 307 ? 12.590 -4.659 -28.675 1.00 81.81 307 ASN A N 1
ATOM 2443 C CA . ASN A 1 307 ? 12.893 -3.402 -29.340 1.00 81.81 307 ASN A CA 1
ATOM 2444 C C . ASN A 1 307 ? 13.192 -3.670 -30.823 1.00 81.81 307 ASN A C 1
ATOM 2446 O O . ASN A 1 307 ? 13.753 -4.720 -31.141 1.00 81.81 307 ASN A O 1
ATOM 2450 N N . ILE A 1 308 ? 12.848 -2.740 -31.715 1.00 85.44 308 ILE A N 1
ATOM 2451 C CA . ILE A 1 308 ? 13.104 -2.846 -33.160 1.00 85.44 308 ILE A CA 1
ATOM 2452 C C . ILE A 1 308 ? 13.708 -1.530 -33.641 1.00 85.44 308 ILE A C 1
ATOM 2454 O O . ILE A 1 308 ? 13.197 -0.457 -33.323 1.00 85.44 308 ILE A O 1
ATOM 2458 N N . ARG A 1 309 ? 14.774 -1.612 -34.437 1.00 85.06 309 ARG A N 1
ATOM 2459 C CA . ARG A 1 309 ? 15.403 -0.472 -35.110 1.00 85.06 309 ARG A CA 1
ATOM 2460 C C . ARG A 1 309 ? 15.489 -0.739 -36.604 1.00 85.06 309 ARG A C 1
ATOM 2462 O O . ARG A 1 309 ? 15.867 -1.832 -37.012 1.00 85.06 309 ARG A O 1
ATOM 2469 N N . LEU A 1 310 ? 15.149 0.261 -37.412 1.00 85.06 310 LEU A N 1
ATOM 2470 C CA . LEU A 1 310 ? 15.362 0.208 -38.857 1.00 85.06 310 LEU A CA 1
ATOM 2471 C C . LEU A 1 310 ? 16.857 0.316 -39.164 1.00 85.06 310 LEU A C 1
ATOM 2473 O O . LEU A 1 310 ? 17.548 1.162 -38.597 1.00 85.06 310 LEU A O 1
ATOM 2477 N N . ILE A 1 311 ? 17.332 -0.535 -40.069 1.00 82.81 311 ILE A N 1
ATOM 2478 C CA . ILE A 1 311 ? 18.683 -0.461 -40.624 1.00 82.81 311 ILE A CA 1
ATOM 2479 C C . ILE A 1 311 ? 18.555 0.272 -41.958 1.00 82.81 311 ILE A C 1
ATOM 2481 O O . ILE A 1 311 ? 17.899 -0.237 -42.869 1.00 82.81 311 ILE A O 1
ATOM 2485 N N . VAL A 1 312 ? 19.120 1.480 -42.022 1.00 72.69 312 VAL A N 1
ATOM 2486 C CA . VAL A 1 312 ? 19.167 2.322 -43.230 1.00 72.69 312 VAL A CA 1
ATOM 2487 C C . VAL A 1 312 ? 20.345 1.913 -44.102 1.00 72.69 312 VAL A C 1
ATOM 2489 O O . VAL A 1 312 ? 21.434 1.689 -43.527 1.00 72.69 312 VAL A O 1
#

Secondary structure (DSSP, 8-state):
-HHHHHHHHHHHHHHHHHHHHHHHHT-HHHHHHHHHHHHHHHHHHT-HHHHHHHHHHHHHHHHHTT-HHHHHHHHHHHHHHHHHTT-HHHHHHHHHHHHHHHHHTT-HHHHHHHHHHHHHHHHHTT-HHHHHHHHHHHHHHHHHTT-HHHHHHHHHHHHHHHHHTT-HHHHHHHHHHHHHHHHHTT-HHHHHHHHHHHHHHHHHTT-HHHHHHHHHHHHHH-TT-HHHHHHHHHHHSPPEEEEEEEEEEEE-TTS-EEEEEEETTSPPPEEEEGGG-TTS-GGG--TT-EEEEEEEE-TTS-EEEEEEEE--

pLDDT: mean 92.37, std 9.33, range [53.31, 98.88]

Foldseek 3Di:
DVVVLVVLVVLLVVLVVQLVVCVVVVVLVSNLVSLLVNLVSCVVVVVLVSSLVSLVVSLVSCVVVVVLVSNLSSLLSNLVSCLVVVVLVSSLVSLVSSLVSCVVVVVLVSNLVSLLSNLLSCLVVVVLVSSLVSLVSSLVSCVVVVVLVSLLVSLQSNLVSCVVVVVLVSSLVSLVSSLVSCLVVLPLVSLVSSLVSNLVSCVVVVNLVVNLVSLVSSCVSHVPPPVSVVVNCVSPPPQDKFKFFWADWDADPVRWIKGWTCTPVRDDIAIETPQQAPPDDPVVRDGGFIWIFGWDADPVRGIYGNYIDTDD